Protein AF-A0A916FS15-F1 (afdb_monomer)

Foldseek 3Di:
DDDAWFFALQLQLLLLVLLCVQPNLVLSCVLCVQLVNNVCNVPRGDNDLDGPPHHLLSQQSSLVSLCVVLNPVRSLVRLLSSLLSSLVVVCVVCVVVLVVVLVVLVPDDLVVLLQVLQVVVQVVVCSGGVWHWDWDDDPQKIKIKTQCHSNCVVAADCDARNSSVLSNSQNSSCSRPVRQKDKDFPDHVSPVDRITMIIIGHDDD

Structure (mmCIF, N/CA/C/O backbone):
data_AF-A0A916FS15-F1
#
_entry.id   AF-A0A916FS15-F1
#
loop_
_atom_site.group_PDB
_atom_site.id
_atom_site.type_symbol
_atom_site.label_atom_id
_atom_site.label_alt_id
_atom_site.label_comp_id
_atom_site.label_asym_id
_atom_site.label_entity_id
_atom_site.label_seq_id
_atom_site.pdbx_PDB_ins_code
_atom_site.Cartn_x
_atom_site.Cartn_y
_atom_site.Cartn_z
_atom_site.occupancy
_atom_site.B_iso_or_equiv
_atom_site.auth_seq_id
_atom_site.auth_comp_id
_atom_site.auth_asym_id
_atom_site.auth_atom_id
_atom_site.pdbx_PDB_model_num
ATOM 1 N N . MET A 1 1 ? 2.394 -18.823 21.153 1.00 34.97 1 MET A N 1
ATOM 2 C CA . MET A 1 1 ? 1.032 -18.271 21.000 1.00 34.97 1 MET A CA 1
ATOM 3 C C . MET A 1 1 ? 1.095 -17.229 19.899 1.00 34.97 1 MET A C 1
ATOM 5 O O . MET A 1 1 ? 1.593 -16.143 20.155 1.00 34.97 1 MET A O 1
ATOM 9 N N . SER A 1 2 ? 0.741 -17.585 18.664 1.00 50.91 2 SER A N 1
ATOM 10 C CA . SER A 1 2 ? 0.800 -16.624 17.555 1.00 50.91 2 SER A CA 1
ATOM 11 C C . SER A 1 2 ? -0.367 -15.655 17.692 1.00 50.91 2 SER A C 1
ATOM 13 O O . SER A 1 2 ? -1.510 -16.048 17.473 1.00 50.91 2 SER A O 1
ATOM 15 N N . GLY A 1 3 ? -0.088 -14.423 18.119 1.00 73.62 3 GLY A N 1
ATOM 16 C CA . GLY A 1 3 ? -1.059 -13.336 18.048 1.00 73.62 3 GLY A CA 1
ATOM 17 C C . GLY A 1 3 ? -1.425 -13.041 16.594 1.00 73.62 3 GLY A C 1
ATOM 18 O O . GLY A 1 3 ? -0.717 -13.437 15.668 1.00 73.62 3 GLY A O 1
ATOM 19 N N . GLU A 1 4 ? -2.550 -12.369 16.392 1.00 83.19 4 GLU A N 1
ATOM 20 C CA . GLU A 1 4 ? -2.924 -11.866 15.073 1.00 83.19 4 GLU A CA 1
ATOM 21 C C . GLU A 1 4 ? -1.893 -10.836 14.574 1.00 83.19 4 GLU A C 1
ATOM 23 O O . GLU A 1 4 ? -1.456 -10.013 15.388 1.00 83.19 4 GLU A O 1
ATOM 28 N N . PRO A 1 5 ? -1.512 -10.849 13.280 1.00 87.62 5 PRO A N 1
ATOM 29 C CA . PRO A 1 5 ? -0.542 -9.903 12.736 1.00 87.62 5 PRO A CA 1
ATOM 30 C C . PRO A 1 5 ? -0.955 -8.443 12.945 1.00 87.62 5 PRO A C 1
ATOM 32 O O . PRO A 1 5 ? -2.136 -8.080 12.847 1.00 87.62 5 PRO A O 1
ATOM 35 N N . GLN A 1 6 ? 0.035 -7.595 13.219 1.00 93.06 6 GLN A N 1
ATOM 36 C CA . GLN A 1 6 ? -0.182 -6.197 13.581 1.00 93.06 6 GLN A CA 1
ATOM 37 C C . GLN A 1 6 ? 0.691 -5.257 12.764 1.00 93.06 6 GLN A C 1
ATOM 39 O O . GLN A 1 6 ? 1.859 -5.527 12.490 1.00 93.06 6 GLN A O 1
ATOM 44 N N . ALA A 1 7 ? 0.123 -4.097 12.470 1.00 95.50 7 ALA A N 1
ATOM 45 C CA . ALA A 1 7 ? 0.845 -2.953 11.966 1.00 95.50 7 ALA A CA 1
ATOM 46 C C . ALA A 1 7 ? 1.542 -2.180 13.093 1.00 95.50 7 ALA A C 1
ATOM 48 O O . ALA A 1 7 ? 1.098 -2.172 14.245 1.00 95.50 7 ALA A O 1
ATOM 49 N N . THR A 1 8 ? 2.609 -1.467 12.747 1.00 96.56 8 THR A N 1
ATOM 50 C CA . THR A 1 8 ? 3.160 -0.413 13.596 1.00 96.56 8 THR A CA 1
ATOM 51 C C . THR A 1 8 ? 2.193 0.771 13.666 1.00 96.56 8 THR A C 1
ATOM 53 O O . THR A 1 8 ? 1.382 0.991 12.755 1.00 96.56 8 THR A O 1
ATOM 56 N N . GLY A 1 9 ? 2.274 1.565 14.738 1.00 96.75 9 GLY A N 1
ATOM 57 C CA . GLY A 1 9 ? 1.457 2.775 14.893 1.00 96.75 9 GLY A CA 1
ATOM 58 C C . GLY A 1 9 ? 1.617 3.717 13.710 1.00 96.75 9 GLY A C 1
ATOM 59 O O . GLY A 1 9 ? 0.637 4.178 13.127 1.00 96.75 9 GLY A O 1
ATOM 60 N N . LYS A 1 10 ? 2.855 3.887 13.263 1.00 95.62 10 LYS A N 1
ATOM 61 C CA . LYS A 1 10 ? 3.217 4.618 12.056 1.00 95.62 10 LYS A CA 1
ATOM 62 C C . LYS A 1 10 ? 2.513 4.124 10.792 1.00 95.62 10 LYS A C 1
ATOM 64 O O . LYS A 1 10 ? 1.931 4.931 10.065 1.00 95.62 10 LYS A O 1
ATOM 69 N N . ALA A 1 11 ? 2.539 2.820 10.522 1.00 95.88 11 ALA A N 1
ATOM 70 C CA . ALA A 1 11 ? 1.948 2.256 9.311 1.00 95.88 11 ALA A CA 1
ATOM 71 C C . ALA A 1 11 ? 0.425 2.446 9.278 1.00 95.88 11 ALA A C 1
ATOM 73 O O . ALA A 1 11 ? -0.137 2.871 8.263 1.00 95.88 11 ALA A O 1
ATOM 74 N N . TYR A 1 12 ? -0.243 2.199 10.408 1.00 97.25 12 TYR A N 1
ATOM 75 C CA . TYR A 1 12 ? -1.686 2.384 10.500 1.00 97.25 12 TYR A CA 1
ATOM 76 C C . TYR A 1 12 ? -2.081 3.869 10.504 1.00 97.25 12 TYR A C 1
ATOM 78 O O . TYR A 1 12 ? -3.020 4.260 9.813 1.00 97.25 12 TYR A O 1
ATOM 86 N N . ARG A 1 13 ? -1.307 4.739 11.164 1.00 97.56 13 ARG A N 1
ATOM 87 C CA . ARG A 1 13 ? -1.472 6.198 11.076 1.00 97.56 13 ARG A CA 1
ATOM 88 C C . ARG A 1 13 ? -1.368 6.692 9.633 1.00 97.56 13 ARG A C 1
ATOM 90 O O . ARG A 1 13 ? -2.200 7.489 9.210 1.00 97.56 13 ARG A O 1
ATOM 97 N N . ALA A 1 14 ? -0.374 6.231 8.874 1.00 97.19 14 ALA A N 1
ATOM 98 C CA . ALA A 1 14 ? -0.191 6.631 7.480 1.00 97.19 14 ALA A CA 1
ATOM 99 C C . ALA A 1 14 ? -1.385 6.232 6.600 1.00 97.19 14 ALA A C 1
ATOM 101 O O . ALA A 1 14 ? -1.756 6.989 5.705 1.00 97.19 14 ALA A O 1
ATOM 102 N N . PHE A 1 15 ? -2.009 5.080 6.871 1.00 97.75 15 PHE A N 1
ATOM 103 C CA . PHE A 1 15 ? -3.245 4.662 6.208 1.00 97.75 15 PHE A CA 1
ATOM 104 C C . PHE A 1 15 ? -4.412 5.604 6.518 1.00 97.75 15 PHE A C 1
ATOM 106 O O . PHE A 1 15 ? -5.060 6.085 5.591 1.00 97.75 15 PHE A O 1
ATOM 113 N N . LEU A 1 16 ? -4.635 5.930 7.795 1.00 98.06 16 LEU A N 1
ATOM 114 C CA . LEU A 1 16 ? -5.722 6.825 8.209 1.00 98.06 16 LEU A CA 1
ATOM 115 C C . LEU A 1 16 ? -5.545 8.254 7.683 1.00 98.06 16 LEU A C 1
ATOM 117 O O . LEU A 1 16 ? -6.488 8.843 7.164 1.00 98.06 16 LEU A O 1
ATOM 121 N N . LEU A 1 17 ? -4.321 8.785 7.724 1.00 97.81 17 LEU A N 1
ATOM 122 C CA . LEU A 1 17 ? -4.006 10.073 7.101 1.00 97.81 17 LEU A CA 1
ATOM 123 C C . LEU A 1 17 ? -4.194 10.026 5.579 1.00 97.81 17 LEU A C 1
ATOM 125 O O . LEU A 1 17 ? -4.689 10.980 4.995 1.00 97.81 17 LEU A O 1
ATOM 129 N N . GLY A 1 18 ? -3.835 8.914 4.934 1.00 97.62 18 GLY A N 1
ATOM 130 C CA . GLY A 1 18 ? -4.072 8.727 3.504 1.00 97.62 18 GLY A CA 1
ATOM 131 C C . GLY A 1 18 ? -5.558 8.696 3.140 1.00 97.62 18 GLY A C 1
ATOM 132 O O . GLY A 1 18 ? -5.921 9.139 2.054 1.00 97.62 18 GLY A O 1
ATOM 133 N N . LEU A 1 19 ? -6.429 8.209 4.030 1.00 97.81 19 LEU A N 1
ATOM 134 C CA . LEU A 1 19 ? -7.879 8.339 3.864 1.00 97.81 19 LEU A CA 1
ATOM 135 C C . LEU A 1 19 ? -8.300 9.806 3.965 1.00 97.81 19 LEU A C 1
ATOM 137 O O . LEU A 1 19 ? -8.980 10.293 3.063 1.00 97.81 19 LEU A O 1
ATOM 141 N N . ASP A 1 20 ? -7.831 10.532 4.982 1.00 97.94 20 ASP A N 1
ATOM 142 C CA . ASP A 1 20 ? -8.144 11.958 5.142 1.00 97.94 20 ASP A CA 1
ATOM 143 C C . ASP A 1 20 ? -7.740 12.784 3.919 1.00 97.94 20 ASP A C 1
ATOM 145 O O . ASP A 1 20 ? -8.525 13.610 3.457 1.00 97.94 20 ASP A O 1
ATOM 149 N N . ASP A 1 21 ? -6.566 12.515 3.346 1.00 97.25 21 ASP A N 1
ATOM 150 C CA . ASP A 1 21 ? -6.080 13.207 2.149 1.00 97.25 21 ASP A CA 1
ATOM 151 C C . ASP A 1 21 ? -6.985 12.983 0.922 1.00 97.25 21 ASP A C 1
ATOM 153 O O . ASP A 1 21 ? -7.049 13.826 0.026 1.00 97.25 21 ASP A O 1
ATOM 157 N N . VAL A 1 22 ? -7.653 11.826 0.836 1.00 97.06 22 VAL A N 1
ATOM 158 C CA . VAL A 1 22 ? -8.377 11.396 -0.372 1.00 97.06 22 VAL A CA 1
ATOM 159 C C . VAL A 1 22 ? -9.878 11.647 -0.277 1.00 97.06 22 VAL A C 1
ATOM 161 O O . VAL A 1 22 ? -10.487 12.025 -1.278 1.00 97.06 22 VAL A O 1
ATOM 164 N N . ILE A 1 23 ? -10.478 11.409 0.889 1.00 96.31 23 ILE A N 1
ATOM 165 C CA . ILE A 1 23 ? -11.933 11.493 1.102 1.00 96.31 23 ILE A CA 1
ATOM 166 C C . ILE A 1 23 ? -12.331 12.485 2.203 1.00 96.31 23 ILE A C 1
ATOM 168 O O . ILE A 1 23 ? -13.522 12.662 2.463 1.00 96.31 23 ILE A O 1
ATOM 172 N N . GLY A 1 24 ? -11.358 13.146 2.837 1.00 97.50 24 GLY A N 1
ATOM 173 C CA . GLY A 1 24 ? -11.579 14.102 3.916 1.00 97.50 24 GLY A CA 1
ATOM 174 C C . GLY A 1 24 ? -11.875 13.446 5.267 1.00 97.50 24 GLY A C 1
ATOM 175 O O . GLY A 1 24 ? -12.436 12.353 5.352 1.00 97.50 24 GLY A O 1
ATOM 176 N N . ALA A 1 25 ? -11.571 14.170 6.347 1.00 97.25 25 ALA A N 1
ATOM 177 C CA . ALA A 1 25 ? -11.719 13.685 7.722 1.00 97.25 25 ALA A CA 1
ATOM 178 C C . ALA A 1 25 ? -13.146 13.218 8.072 1.00 97.25 25 ALA A C 1
ATOM 180 O O . ALA A 1 25 ? -13.323 12.245 8.805 1.00 97.25 25 ALA A O 1
ATOM 181 N N . HIS A 1 26 ? -14.183 13.866 7.528 1.00 97.69 26 HIS A N 1
ATOM 182 C CA . HIS A 1 26 ? -15.570 13.427 7.727 1.00 97.69 26 HIS A CA 1
ATOM 183 C C . HIS A 1 26 ? -15.861 12.081 7.048 1.00 97.69 26 HIS A C 1
ATOM 185 O O . HIS A 1 26 ? -16.518 11.227 7.646 1.00 97.69 26 HIS A O 1
ATOM 191 N N . GLY A 1 27 ? -15.341 11.871 5.833 1.00 97.06 27 GLY A N 1
ATOM 192 C CA . GLY A 1 27 ? -15.454 10.602 5.115 1.00 97.06 27 GLY A CA 1
ATOM 193 C C . GLY A 1 27 ? -14.718 9.481 5.844 1.00 97.06 27 GLY A C 1
ATOM 194 O O . GLY A 1 27 ? -15.289 8.413 6.071 1.00 97.06 27 GLY A O 1
ATOM 195 N N . THR A 1 28 ? -13.493 9.745 6.304 1.00 98.06 28 THR A N 1
ATOM 196 C CA . THR A 1 28 ? -12.726 8.793 7.117 1.00 98.06 28 THR A CA 1
ATOM 197 C C . THR A 1 28 ? -13.460 8.444 8.406 1.00 98.06 28 THR A C 1
ATOM 199 O O . THR A 1 28 ? -13.628 7.267 8.719 1.00 98.06 28 THR A O 1
ATOM 202 N N . ALA A 1 29 ? -13.980 9.440 9.130 1.00 98.25 29 ALA A N 1
ATOM 203 C CA . ALA A 1 29 ? -14.736 9.204 10.355 1.00 98.25 29 ALA A CA 1
ATOM 204 C C . ALA A 1 29 ? -15.975 8.328 10.115 1.00 98.25 29 ALA A C 1
ATOM 206 O O . ALA A 1 29 ? -16.256 7.436 10.915 1.00 98.25 29 ALA A O 1
ATOM 207 N N . MET A 1 30 ? -16.698 8.537 9.011 1.00 98.00 30 MET A N 1
ATOM 208 C CA . MET A 1 30 ? -17.824 7.684 8.624 1.00 98.00 30 MET A CA 1
ATOM 209 C C . MET A 1 30 ? -17.380 6.229 8.400 1.00 98.00 30 MET A C 1
ATOM 211 O O . MET A 1 30 ? -18.001 5.324 8.960 1.00 98.00 30 MET A O 1
ATOM 215 N N . LEU A 1 31 ? -16.305 5.988 7.641 1.00 97.69 31 LEU A N 1
ATOM 216 C CA . LEU A 1 31 ? -15.793 4.630 7.406 1.00 97.69 31 LEU A CA 1
ATOM 217 C C . LEU A 1 31 ? -15.343 3.948 8.700 1.00 97.69 31 LEU A C 1
ATOM 219 O O . LEU A 1 31 ? -15.654 2.782 8.918 1.00 97.69 31 LEU A O 1
ATOM 223 N N . LEU A 1 32 ? -14.663 4.680 9.588 1.00 98.12 32 LEU A N 1
ATOM 224 C CA . LEU A 1 32 ? -14.225 4.160 10.885 1.00 98.12 32 LEU A CA 1
ATOM 225 C C . LEU A 1 32 ? -15.408 3.754 11.776 1.00 98.12 32 LEU A C 1
ATOM 227 O O . LEU A 1 32 ? -15.328 2.741 12.472 1.00 98.12 32 LEU A O 1
ATOM 231 N N . ARG A 1 33 ? -16.521 4.506 11.747 1.00 98.06 33 ARG A N 1
ATOM 232 C CA . ARG A 1 33 ? -17.755 4.119 12.456 1.00 98.06 33 ARG A CA 1
ATOM 233 C C . ARG A 1 33 ? -18.345 2.837 11.886 1.00 98.06 33 ARG A C 1
ATOM 235 O O . ARG A 1 33 ? -18.670 1.940 12.656 1.00 98.06 33 ARG A O 1
ATOM 242 N N . ARG A 1 34 ? -18.467 2.753 10.559 1.00 97.62 34 ARG A N 1
ATOM 243 C CA . ARG A 1 34 ? -19.058 1.593 9.878 1.00 97.62 34 ARG A CA 1
ATOM 244 C C . ARG A 1 34 ? -18.226 0.324 10.078 1.00 97.62 34 ARG A C 1
ATOM 246 O O . ARG A 1 34 ? -18.772 -0.695 10.474 1.00 97.62 34 ARG A O 1
ATOM 253 N N . GLY A 1 35 ? -16.902 0.436 9.979 1.00 96.25 35 GLY A N 1
ATOM 254 C CA . GLY A 1 35 ? -15.960 -0.654 10.250 1.00 96.25 35 GLY A CA 1
ATOM 255 C C . GLY A 1 35 ? -15.812 -1.034 11.733 1.00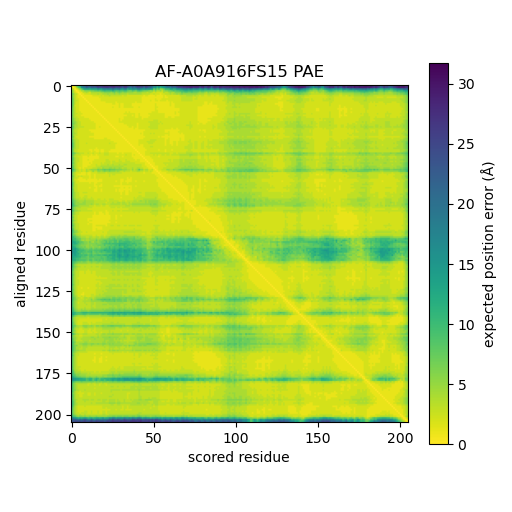 96.25 35 GLY A C 1
ATOM 256 O O . GLY A 1 35 ? -14.940 -1.837 12.073 1.00 96.25 35 GLY A O 1
ATOM 257 N N . GLY A 1 36 ? -16.611 -0.448 12.636 1.00 96.88 36 GLY A N 1
ATOM 258 C CA . GLY A 1 36 ? -16.612 -0.781 14.064 1.00 96.88 36 GLY A CA 1
ATOM 259 C C . GLY A 1 36 ? -15.313 -0.425 14.791 1.00 96.88 36 GLY A C 1
ATOM 260 O O . GLY A 1 36 ? -14.938 -1.103 15.744 1.00 96.88 36 GLY A O 1
ATOM 261 N N . ILE A 1 37 ? -14.603 0.604 14.324 1.00 97.31 37 ILE A N 1
ATOM 262 C CA . ILE A 1 37 ? -13.299 1.043 14.847 1.00 97.31 37 ILE A CA 1
ATOM 263 C C . ILE A 1 37 ? -13.284 2.555 15.134 1.00 97.31 37 ILE A C 1
ATOM 265 O O . ILE A 1 37 ? -12.299 3.263 14.905 1.00 97.31 37 ILE A O 1
ATOM 269 N N . ALA A 1 38 ? -14.408 3.059 15.650 1.00 97.81 38 ALA A N 1
ATOM 270 C CA . ALA A 1 38 ? -14.639 4.475 15.925 1.00 97.81 38 ALA A CA 1
ATOM 271 C C . ALA A 1 38 ? -13.649 5.096 16.931 1.00 97.81 38 ALA A C 1
ATOM 273 O O . ALA A 1 38 ? -13.513 6.316 16.963 1.00 97.81 38 ALA A O 1
ATOM 274 N N . GLN A 1 39 ? -12.925 4.288 17.714 1.00 97.06 39 GLN A N 1
ATOM 275 C CA . GLN A 1 39 ? -11.892 4.751 18.648 1.00 97.06 39 GLN A CA 1
ATOM 276 C C . GLN A 1 39 ? -10.742 5.519 17.980 1.00 97.06 39 GLN A C 1
ATOM 278 O O . GL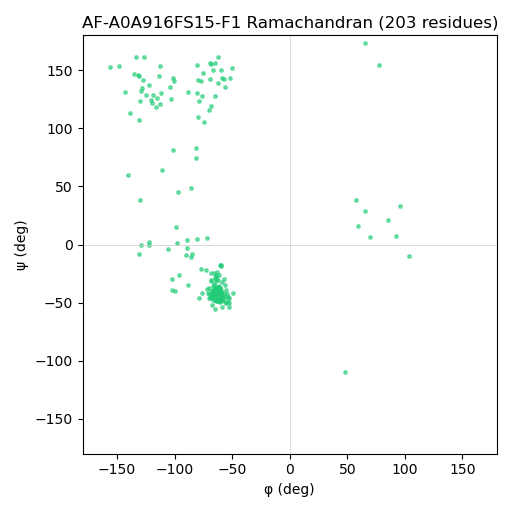N A 1 39 ? -10.020 6.236 18.667 1.00 97.06 39 GLN A O 1
ATOM 283 N N . TYR A 1 40 ? -10.567 5.383 16.661 1.00 97.69 40 TYR A N 1
ATOM 284 C CA . TYR A 1 40 ? -9.558 6.131 15.909 1.00 97.69 40 TYR A CA 1
ATOM 285 C C . TYR A 1 40 ? -10.068 7.483 15.390 1.00 97.69 40 TYR A C 1
ATOM 287 O O . TYR A 1 40 ? -9.297 8.248 14.826 1.00 97.69 40 TYR A O 1
ATOM 295 N N . ILE A 1 41 ? -11.339 7.840 15.581 1.00 98.06 41 ILE A N 1
ATOM 296 C CA . ILE A 1 41 ? -11.866 9.133 15.118 1.00 98.06 41 ILE A CA 1
ATOM 297 C C . ILE A 1 41 ? -11.277 10.256 15.973 1.00 98.06 41 ILE A C 1
ATOM 299 O O . ILE A 1 41 ? -11.527 10.323 17.173 1.00 98.06 41 ILE A O 1
ATOM 303 N N . GLY A 1 42 ? -10.484 11.135 15.353 1.00 94.94 42 GLY A N 1
ATOM 304 C CA . GLY A 1 42 ? -9.776 12.212 16.056 1.00 94.94 42 GLY A CA 1
ATOM 305 C C . GLY A 1 42 ? -8.642 11.729 16.970 1.00 94.94 42 GLY A C 1
ATOM 306 O O . GLY A 1 42 ? -8.052 12.537 17.679 1.00 94.94 42 GLY A O 1
ATOM 307 N N . ASN A 1 43 ? -8.322 10.432 16.949 1.00 96.31 43 ASN A N 1
ATOM 308 C CA . ASN A 1 43 ? -7.342 9.801 17.829 1.00 96.31 43 ASN A CA 1
ATOM 309 C C . ASN A 1 43 ? -6.512 8.760 17.058 1.00 96.31 43 ASN A C 1
ATOM 311 O O . ASN A 1 43 ? -6.542 7.560 17.337 1.00 96.31 43 ASN A O 1
ATOM 315 N N . TYR A 1 44 ? -5.816 9.210 16.011 1.00 97.31 44 TYR A N 1
ATOM 316 C CA . TYR A 1 44 ? -4.960 8.328 15.214 1.00 97.31 44 TYR A CA 1
ATOM 317 C C . TYR A 1 44 ? -3.763 7.826 16.021 1.00 97.31 44 TYR A C 1
ATOM 319 O O . TYR A 1 44 ? -3.254 8.564 16.868 1.00 97.31 44 TYR A O 1
ATOM 327 N N . PRO A 1 45 ? -3.259 6.614 15.715 1.00 97.44 45 PRO A N 1
ATOM 328 C CA . PRO A 1 45 ? -2.063 6.077 16.351 1.00 97.44 45 PRO A CA 1
ATOM 329 C C . PRO A 1 45 ? -0.881 7.060 16.325 1.00 97.44 45 PRO A C 1
ATOM 331 O O . PRO A 1 45 ? -0.778 7.873 15.393 1.00 97.44 45 PRO A O 1
ATOM 334 N N . PRO A 1 46 ? 0.039 6.985 17.300 1.00 96.44 46 PRO A N 1
ATOM 335 C CA . PRO A 1 46 ? 1.283 7.739 17.261 1.00 96.44 46 PRO A CA 1
ATOM 336 C C . PRO A 1 46 ? 2.169 7.273 16.094 1.00 96.44 46 PRO A C 1
ATOM 338 O O . PRO A 1 46 ? 2.057 6.147 15.609 1.00 96.44 46 PRO A O 1
ATOM 341 N N . ASN A 1 47 ? 3.063 8.151 15.634 1.00 95.50 47 ASN A N 1
ATOM 342 C CA . ASN A 1 47 ? 4.023 7.821 14.580 1.00 95.50 47 ASN A CA 1
ATOM 343 C C . ASN A 1 47 ? 5.236 7.066 15.160 1.00 95.50 47 ASN A C 1
ATOM 345 O O . ASN A 1 47 ? 6.299 7.656 15.343 1.00 95.50 47 ASN A O 1
ATOM 349 N N . THR A 1 48 ? 5.059 5.790 15.513 1.00 95.44 48 THR A N 1
ATOM 350 C CA . THR A 1 48 ? 6.099 4.937 16.120 1.00 95.44 48 THR A CA 1
ATOM 351 C C . THR A 1 48 ? 6.175 3.565 15.449 1.00 95.44 48 THR A C 1
ATOM 353 O O . THR A 1 48 ? 5.224 3.121 14.804 1.00 95.44 48 THR A O 1
ATOM 356 N N . GLU A 1 49 ? 7.299 2.867 15.636 1.00 93.94 49 GLU A N 1
ATOM 357 C CA . GLU A 1 49 ? 7.501 1.483 15.168 1.00 93.94 49 GLU A CA 1
ATOM 358 C C . GLU A 1 49 ? 6.859 0.430 16.101 1.00 93.94 49 GLU A C 1
ATOM 360 O O . GLU A 1 49 ? 7.005 -0.777 15.909 1.00 93.94 49 GLU A O 1
ATOM 365 N N . GLU A 1 50 ? 6.132 0.873 17.128 1.00 94.88 50 GLU A N 1
ATOM 366 C CA . GLU A 1 50 ? 5.492 -0.002 18.109 1.00 94.88 50 GLU A CA 1
ATOM 367 C C . GLU A 1 50 ? 4.211 -0.637 17.555 1.00 94.88 50 GLU A C 1
ATOM 369 O O . GLU A 1 50 ? 3.405 0.014 16.883 1.00 94.88 50 GLU A O 1
ATOM 374 N N . ARG A 1 51 ? 3.994 -1.913 17.888 1.00 92.88 51 ARG A N 1
ATOM 375 C CA . ARG A 1 51 ? 2.804 -2.695 17.526 1.00 92.88 51 ARG A CA 1
ATOM 376 C C . ARG A 1 51 ? 1.860 -2.772 18.725 1.00 92.88 51 ARG A C 1
ATOM 378 O O . ARG A 1 51 ? 1.859 -3.742 19.474 1.00 92.88 51 ARG A O 1
ATOM 385 N N . ASN A 1 52 ? 1.075 -1.715 18.917 1.00 90.81 52 ASN A N 1
ATOM 386 C CA . ASN A 1 52 ? 0.195 -1.545 20.079 1.00 90.81 52 ASN A CA 1
ATOM 387 C C . ASN A 1 52 ? -1.256 -1.972 19.777 1.00 90.81 52 ASN A C 1
ATOM 389 O O . ASN A 1 52 ? -2.203 -1.253 20.093 1.00 90.81 52 ASN A O 1
ATOM 393 N N . GLY A 1 53 ? -1.447 -3.125 19.123 1.00 90.88 53 GLY A N 1
ATOM 394 C CA . GLY A 1 53 ? -2.775 -3.675 18.823 1.00 90.88 53 GLY A CA 1
ATOM 395 C C . GLY A 1 53 ? -3.430 -3.150 17.540 1.00 90.88 53 GLY A C 1
ATOM 396 O O . GLY A 1 53 ? -4.651 -3.231 17.401 1.00 90.88 53 GLY A O 1
ATOM 397 N N . TYR A 1 54 ? -2.657 -2.604 16.595 1.00 94.88 54 TYR A N 1
ATOM 398 C CA . TYR A 1 54 ? -3.165 -2.146 15.293 1.00 94.88 54 TYR A CA 1
ATOM 399 C C . TYR A 1 54 ? -3.300 -3.329 14.332 1.00 94.88 54 TYR A C 1
ATOM 401 O O . TYR A 1 54 ? -2.406 -3.627 13.547 1.00 94.88 54 TYR A O 1
ATOM 409 N N . LEU A 1 55 ? -4.412 -4.047 14.432 1.00 94.88 55 LEU A N 1
ATOM 410 C CA . LEU A 1 55 ? -4.617 -5.303 13.715 1.00 94.88 55 LEU A CA 1
ATOM 411 C C . LEU A 1 55 ? -4.755 -5.081 12.208 1.00 94.88 55 LEU A C 1
ATOM 413 O O . LEU A 1 55 ? -5.417 -4.134 11.776 1.00 94.88 55 LEU A O 1
ATOM 417 N N . LEU A 1 56 ? -4.203 -5.989 11.397 1.00 93.75 56 LEU A N 1
ATOM 418 C CA . LEU A 1 56 ? -4.299 -5.868 9.936 1.00 93.75 56 LEU A CA 1
ATOM 419 C C . LEU A 1 56 ? -5.749 -5.847 9.437 1.00 93.75 56 LEU A C 1
ATOM 421 O O . LEU A 1 56 ? -6.049 -5.112 8.499 1.00 93.75 56 LEU A O 1
ATOM 425 N N . ARG A 1 57 ? -6.674 -6.547 10.108 1.00 94.81 57 ARG A N 1
ATOM 426 C CA . ARG A 1 57 ? -8.106 -6.501 9.765 1.00 94.81 57 ARG A CA 1
ATOM 427 C C . ARG A 1 57 ? -8.738 -5.116 9.856 1.00 94.81 57 ARG A C 1
ATOM 429 O O . ARG A 1 57 ? -9.812 -4.894 9.309 1.00 94.81 57 ARG A O 1
ATOM 436 N N . TYR A 1 58 ? -8.118 -4.163 10.550 1.00 96.50 58 TYR A N 1
ATOM 437 C CA . TYR A 1 58 ? -8.621 -2.790 10.564 1.00 96.50 58 TYR A CA 1
ATOM 438 C C . TYR A 1 58 ? -8.454 -2.114 9.200 1.00 96.50 58 TYR A C 1
ATOM 440 O O . TYR A 1 58 ? -9.309 -1.323 8.812 1.00 96.50 58 TYR A O 1
ATOM 448 N N . PHE A 1 59 ? -7.415 -2.472 8.439 1.00 96.75 59 PHE A N 1
ATOM 449 C CA . PHE A 1 59 ? -7.241 -2.001 7.067 1.00 96.75 59 PHE A CA 1
ATOM 450 C C . PHE A 1 59 ? -8.324 -2.592 6.160 1.00 96.75 59 PHE A C 1
ATOM 452 O O . PHE A 1 59 ? -9.026 -1.828 5.495 1.00 96.75 59 PHE A O 1
ATOM 459 N N . SER A 1 60 ? -8.500 -3.924 6.173 1.00 95.62 60 SER A N 1
ATOM 460 C CA . SER A 1 60 ? -9.490 -4.596 5.322 1.00 95.62 60 SER A CA 1
ATOM 461 C C . SER A 1 60 ? -10.913 -4.122 5.598 1.00 95.62 60 SER A C 1
ATOM 463 O O . SER A 1 60 ? -11.615 -3.799 4.643 1.00 95.62 60 SER A O 1
ATOM 465 N N . ARG A 1 61 ? -11.313 -3.962 6.870 1.00 96.06 61 ARG A N 1
ATOM 466 C CA . ARG A 1 61 ? -12.631 -3.415 7.249 1.00 96.06 61 ARG A CA 1
ATOM 467 C C . ARG A 1 61 ? -12.904 -2.070 6.588 1.00 96.06 61 ARG A C 1
ATOM 469 O O . ARG A 1 61 ? -13.949 -1.884 5.982 1.00 96.06 61 ARG A O 1
ATOM 476 N N . VAL A 1 62 ? -11.954 -1.138 6.644 1.00 96.69 62 VAL A N 1
ATOM 477 C CA . VAL A 1 62 ? -12.138 0.189 6.037 1.00 96.69 62 VAL A CA 1
ATOM 478 C C . VAL A 1 62 ? -12.193 0.114 4.512 1.00 96.69 62 VAL A C 1
ATOM 480 O O . VAL A 1 62 ? -13.020 0.783 3.892 1.00 96.69 62 VAL A O 1
ATOM 483 N N . THR A 1 63 ? -11.334 -0.694 3.885 1.00 95.56 63 THR A N 1
ATOM 484 C CA . THR A 1 63 ? -11.368 -0.856 2.424 1.00 95.56 63 THR A CA 1
ATOM 485 C C . THR A 1 63 ? -12.618 -1.585 1.939 1.00 95.56 63 THR A C 1
ATOM 487 O O . THR A 1 63 ? -13.099 -1.273 0.851 1.00 95.56 63 THR A O 1
ATOM 490 N N . GLN A 1 64 ? -13.171 -2.493 2.744 1.00 96.31 64 GLN A N 1
ATOM 491 C CA . GLN A 1 64 ? -14.441 -3.157 2.479 1.00 96.31 64 GLN A CA 1
ATOM 492 C C . GLN A 1 64 ? -15.600 -2.160 2.572 1.00 96.31 64 GLN A C 1
ATOM 494 O O . GLN A 1 64 ? -16.395 -2.091 1.647 1.00 96.31 64 GLN A O 1
ATOM 499 N N . GLU A 1 65 ? -15.635 -1.287 3.583 1.00 96.81 65 GLU A N 1
ATOM 500 C CA . GLU A 1 65 ? -16.659 -0.232 3.660 1.00 96.81 65 GLU A CA 1
ATOM 501 C C . GLU A 1 65 ? -16.608 0.730 2.461 1.00 96.81 65 GLU A C 1
ATOM 503 O O . GLU A 1 65 ? -17.642 1.145 1.939 1.00 96.81 65 GLU A O 1
ATOM 508 N N . LEU A 1 66 ? -15.410 1.069 1.972 1.00 95.44 66 LEU A N 1
ATOM 509 C CA . LEU A 1 66 ? -15.265 1.828 0.724 1.00 95.44 66 LEU A CA 1
ATOM 510 C C . LEU A 1 66 ? -15.836 1.068 -0.476 1.00 95.44 66 LEU A C 1
ATOM 512 O O . LEU A 1 66 ? -16.462 1.673 -1.348 1.00 95.44 66 LEU A O 1
ATOM 516 N N . PHE A 1 67 ? -15.601 -0.240 -0.533 1.00 95.31 67 PHE A N 1
ATOM 517 C CA . PHE A 1 67 ? -16.118 -1.107 -1.582 1.00 95.31 67 PHE A CA 1
ATOM 518 C C . PHE A 1 67 ? -17.643 -1.211 -1.535 1.00 95.31 67 PHE A C 1
ATOM 520 O O . PHE A 1 67 ? -18.279 -1.085 -2.577 1.00 95.31 67 PHE A O 1
ATOM 527 N N . ASP A 1 68 ? -18.228 -1.345 -0.349 1.00 94.81 68 ASP A N 1
ATOM 528 C CA . ASP A 1 68 ? -19.674 -1.449 -0.157 1.00 94.81 68 ASP A CA 1
ATOM 529 C C . ASP A 1 68 ? -20.397 -0.147 -0.535 1.00 94.81 68 ASP A C 1
ATOM 531 O O . ASP A 1 68 ? -21.488 -0.179 -1.099 1.00 94.81 68 ASP A O 1
ATOM 535 N N . ILE A 1 69 ? -19.777 1.011 -0.280 1.00 95.00 69 ILE A N 1
ATOM 536 C CA . ILE A 1 69 ? -20.361 2.326 -0.594 1.00 95.00 69 ILE A CA 1
ATOM 537 C C . ILE A 1 69 ? -20.219 2.680 -2.078 1.00 95.00 69 ILE A C 1
ATOM 539 O O . ILE A 1 69 ? -21.165 3.174 -2.691 1.00 95.00 69 ILE A O 1
ATOM 543 N N . TYR A 1 70 ? -19.032 2.481 -2.659 1.00 93.50 70 TYR A N 1
ATOM 544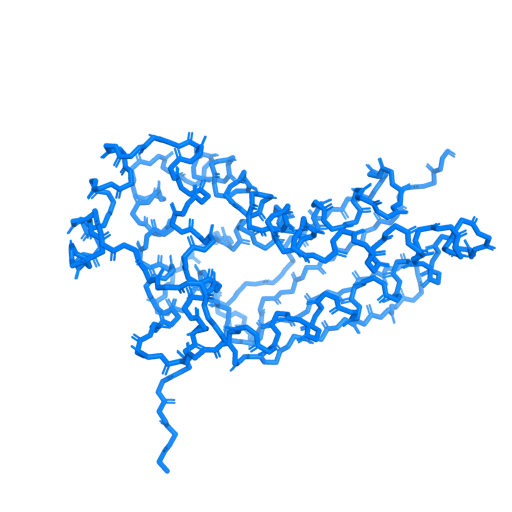 C CA . TYR A 1 70 ? -18.698 2.992 -3.996 1.00 93.50 70 TYR A CA 1
ATOM 545 C C . TYR A 1 70 ? -18.665 1.914 -5.089 1.00 93.50 70 TYR A C 1
ATOM 547 O O . TYR A 1 70 ? -18.425 2.225 -6.262 1.00 93.50 70 TYR A O 1
ATOM 555 N N . GLY A 1 71 ? -18.858 0.648 -4.719 1.00 93.19 71 GLY A N 1
ATOM 556 C CA . GLY A 1 71 ? -18.625 -0.507 -5.579 1.00 93.19 71 GLY A CA 1
ATOM 557 C C . GLY A 1 71 ? -17.149 -0.684 -5.957 1.00 93.19 71 GLY A C 1
ATOM 558 O O . GLY A 1 71 ? -16.296 0.181 -5.732 1.00 93.19 71 GLY A O 1
ATOM 559 N N . ALA A 1 72 ? -16.843 -1.800 -6.625 1.00 90.12 72 ALA A N 1
ATOM 560 C CA . ALA A 1 72 ? -15.475 -2.167 -7.002 1.00 90.12 72 ALA A CA 1
ATOM 561 C C . ALA A 1 72 ? -14.733 -1.068 -7.777 1.00 90.12 72 ALA A C 1
ATOM 563 O O . ALA A 1 72 ? -13.577 -0.747 -7.494 1.00 90.12 72 ALA A O 1
ATOM 564 N N . ARG A 1 73 ? -15.406 -0.467 -8.766 1.00 90.25 73 ARG A N 1
ATOM 565 C CA . ARG A 1 73 ? -14.797 0.533 -9.650 1.00 90.25 73 ARG A CA 1
ATOM 566 C C . ARG A 1 73 ? -14.510 1.845 -8.922 1.00 90.25 73 ARG A C 1
ATOM 568 O O . ARG A 1 73 ? -13.437 2.413 -9.125 1.00 90.25 73 ARG A O 1
ATOM 575 N N . GLY A 1 74 ? -15.440 2.315 -8.088 1.00 91.56 74 GLY A N 1
ATOM 576 C CA . GLY A 1 74 ? -15.276 3.552 -7.325 1.00 91.56 74 GLY A CA 1
ATOM 577 C C . GLY A 1 74 ? -14.225 3.404 -6.226 1.00 91.56 74 GLY A C 1
ATOM 578 O O . GLY A 1 74 ? -13.304 4.221 -6.133 1.00 91.56 74 GLY A O 1
ATOM 579 N N . ALA A 1 75 ? -14.281 2.301 -5.475 1.00 94.12 75 ALA A N 1
ATOM 580 C CA . ALA A 1 75 ? -13.309 2.001 -4.430 1.00 94.12 75 ALA A CA 1
ATOM 581 C C . ALA A 1 75 ? -11.888 1.853 -4.985 1.00 94.12 75 ALA A C 1
ATOM 583 O O . ALA A 1 75 ? -10.948 2.369 -4.385 1.00 94.12 75 ALA A O 1
ATOM 584 N N . ARG A 1 76 ? -11.709 1.239 -6.164 1.00 95.19 76 ARG A N 1
ATOM 585 C CA . ARG A 1 76 ? -10.385 1.074 -6.786 1.00 95.19 76 ARG A CA 1
ATOM 586 C C . ARG A 1 76 ? -9.613 2.384 -6.905 1.00 95.19 76 ARG A C 1
ATOM 588 O O . ARG A 1 76 ? -8.454 2.444 -6.499 1.00 95.19 76 ARG A O 1
ATOM 595 N N . ALA A 1 77 ? -10.234 3.432 -7.445 1.00 94.31 77 ALA A N 1
ATOM 596 C CA . ALA A 1 77 ? -9.558 4.713 -7.640 1.00 94.31 77 ALA A CA 1
ATOM 597 C C . ALA A 1 77 ? -9.201 5.387 -6.304 1.00 94.31 77 ALA A C 1
ATOM 599 O O . ALA A 1 77 ? -8.098 5.922 -6.163 1.00 94.31 77 ALA A O 1
ATOM 600 N N . ILE A 1 78 ? -10.113 5.334 -5.329 1.00 96.38 78 ILE A N 1
ATOM 601 C CA . ILE A 1 78 ? -9.929 5.906 -3.989 1.00 96.38 78 ILE A CA 1
ATOM 602 C C . ILE A 1 78 ? -8.798 5.177 -3.261 1.00 96.38 78 ILE A C 1
ATOM 604 O O . ILE A 1 78 ? -7.804 5.789 -2.875 1.00 96.38 78 ILE A O 1
ATOM 608 N N . VAL A 1 79 ? -8.899 3.856 -3.143 1.00 96.88 79 VAL A N 1
ATOM 609 C CA . VAL A 1 79 ? -7.973 3.030 -2.364 1.00 96.88 79 VAL A CA 1
ATOM 610 C C . VAL A 1 79 ? -6.565 3.036 -2.982 1.00 96.88 79 VAL A C 1
ATOM 612 O O . VAL A 1 79 ? -5.575 3.084 -2.254 1.00 96.88 79 VA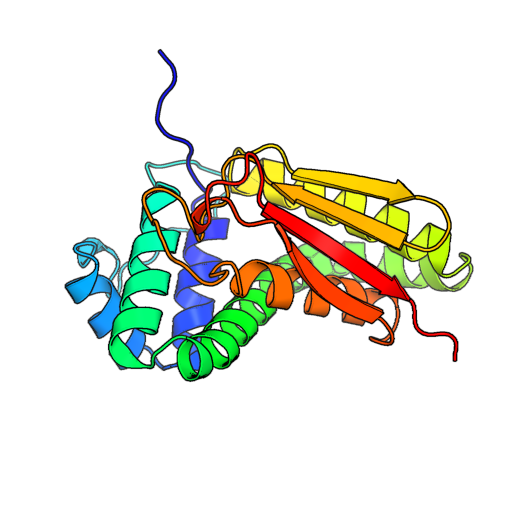L A O 1
ATOM 615 N N . GLN A 1 80 ? -6.431 3.112 -4.313 1.00 97.69 80 GLN A N 1
ATOM 616 C CA . GLN A 1 80 ? -5.124 3.342 -4.945 1.00 97.69 80 GLN A CA 1
ATOM 617 C C . GLN A 1 80 ? -4.506 4.696 -4.564 1.00 97.69 80 GLN A C 1
ATOM 619 O O . GLN A 1 80 ? -3.287 4.791 -4.416 1.00 97.69 80 GLN A O 1
ATOM 624 N N . ARG A 1 81 ? -5.303 5.765 -4.418 1.00 97.81 81 ARG A N 1
ATOM 625 C CA . ARG A 1 81 ? -4.786 7.067 -3.958 1.00 97.81 81 ARG A CA 1
ATOM 626 C C . ARG A 1 81 ? -4.325 6.992 -2.503 1.00 97.81 81 ARG A C 1
ATOM 628 O O . ARG A 1 81 ? -3.253 7.510 -2.213 1.00 97.81 81 ARG A O 1
ATOM 635 N N . VAL A 1 82 ? -5.058 6.279 -1.646 1.00 98.00 82 VAL A N 1
ATOM 636 C CA . VAL A 1 82 ? -4.660 6.031 -0.248 1.00 98.00 82 VAL A CA 1
ATOM 637 C C . VAL A 1 82 ? -3.309 5.311 -0.195 1.00 98.00 82 VAL A C 1
ATOM 639 O O . VAL A 1 82 ? -2.386 5.781 0.466 1.00 98.00 82 VAL A O 1
ATOM 642 N N . GLY A 1 83 ? -3.132 4.247 -0.984 1.00 97.12 83 GLY A N 1
ATOM 643 C CA . GLY A 1 83 ? -1.851 3.538 -1.082 1.00 97.12 83 GLY A CA 1
ATOM 644 C C . GLY A 1 83 ? -0.689 4.421 -1.557 1.00 97.12 83 GLY A C 1
ATOM 645 O O . GLY A 1 83 ? 0.420 4.346 -1.023 1.00 97.12 83 GLY A O 1
ATOM 646 N N . ARG A 1 84 ? -0.935 5.321 -2.523 1.00 97.81 84 ARG A N 1
ATOM 647 C CA . ARG A 1 84 ? 0.060 6.320 -2.958 1.00 97.81 84 ARG A CA 1
ATOM 648 C C . ARG A 1 84 ? 0.405 7.323 -1.854 1.00 97.81 84 ARG A C 1
ATOM 650 O O . ARG A 1 84 ? 1.568 7.721 -1.750 1.00 97.81 84 ARG A O 1
ATOM 657 N N . ALA A 1 85 ? -0.572 7.732 -1.047 1.00 97.56 85 ALA A N 1
ATOM 658 C CA . ALA A 1 85 ? -0.349 8.619 0.091 1.00 97.56 85 ALA A CA 1
ATOM 659 C C . ALA A 1 85 ? 0.513 7.925 1.160 1.00 97.56 85 ALA A C 1
ATOM 661 O O . ALA A 1 85 ? 1.521 8.489 1.583 1.00 97.56 85 ALA A O 1
ATOM 662 N N . GLN A 1 86 ? 0.214 6.664 1.496 1.00 95.31 86 GLN A N 1
ATOM 663 C CA . GLN A 1 86 ? 1.027 5.854 2.416 1.00 95.31 86 GLN A CA 1
ATOM 664 C C . GLN A 1 86 ? 2.489 5.749 1.957 1.00 95.31 86 GLN A C 1
ATOM 666 O O . GLN A 1 86 ? 3.405 6.030 2.730 1.00 95.31 86 GLN A O 1
ATOM 671 N N . ALA A 1 87 ? 2.714 5.404 0.685 1.00 95.31 87 ALA A N 1
ATOM 672 C CA . ALA A 1 87 ? 4.060 5.328 0.119 1.00 95.31 87 ALA A CA 1
ATOM 673 C C . ALA A 1 87 ? 4.790 6.678 0.160 1.00 95.31 87 ALA A C 1
ATOM 675 O O . ALA A 1 87 ? 5.970 6.732 0.499 1.00 95.31 87 ALA A O 1
ATOM 676 N N . SER A 1 88 ? 4.100 7.776 -0.170 1.00 95.50 88 SER A N 1
ATOM 677 C CA . SER A 1 88 ? 4.694 9.120 -0.140 1.00 95.50 88 SER A CA 1
ATOM 678 C C . SER A 1 88 ? 5.179 9.492 1.257 1.00 95.50 88 SER A C 1
ATOM 680 O O . SER A 1 88 ? 6.309 9.946 1.390 1.00 95.50 88 SER A O 1
ATOM 682 N N . ARG A 1 89 ? 4.390 9.193 2.293 1.00 93.62 89 ARG A N 1
ATOM 683 C CA . ARG A 1 89 ? 4.760 9.457 3.691 1.00 93.62 89 ARG A CA 1
ATOM 684 C C . ARG A 1 89 ? 6.014 8.697 4.114 1.00 93.62 89 ARG A C 1
ATOM 686 O O . ARG A 1 89 ? 6.947 9.307 4.626 1.00 93.62 89 ARG A O 1
ATOM 693 N N . GLY A 1 90 ? 6.089 7.401 3.808 1.00 90.31 90 GLY A N 1
ATOM 694 C CA . GLY A 1 90 ? 7.291 6.610 4.101 1.00 90.31 90 GLY A CA 1
ATOM 695 C C . GLY A 1 90 ? 8.539 7.109 3.356 1.00 90.31 90 GLY A C 1
ATOM 696 O O . GLY A 1 90 ? 9.644 7.112 3.904 1.00 90.31 90 GLY A O 1
ATOM 697 N N . LEU A 1 91 ? 8.372 7.572 2.111 1.00 91.06 91 LEU A N 1
ATOM 698 C CA . LEU A 1 91 ? 9.455 8.160 1.317 1.00 91.06 91 LEU A CA 1
ATOM 699 C C . LEU A 1 91 ? 9.904 9.529 1.853 1.00 91.06 91 LEU A C 1
ATOM 701 O O . LEU A 1 91 ? 11.097 9.825 1.807 1.00 91.06 91 LEU A O 1
ATOM 705 N N . GLU A 1 92 ? 8.977 10.352 2.345 1.00 90.75 92 GLU A N 1
ATOM 706 C CA . GLU A 1 92 ? 9.244 11.675 2.926 1.00 90.75 92 GLU A CA 1
ATOM 707 C C . GLU A 1 92 ? 10.010 11.575 4.246 1.00 90.75 92 GLU A C 1
ATOM 709 O O . GLU A 1 92 ? 10.999 12.278 4.439 1.00 90.75 92 GLU A O 1
ATOM 714 N N . GLU A 1 93 ? 9.644 10.640 5.118 1.00 87.12 93 GLU A N 1
ATOM 715 C CA . GLU A 1 93 ? 10.386 10.395 6.363 1.00 87.12 93 GLU A CA 1
ATOM 716 C C . GLU A 1 93 ? 11.810 9.889 6.109 1.00 87.12 93 GLU A C 1
ATOM 718 O O . GLU A 1 93 ? 12.711 10.103 6.914 1.00 87.12 93 GLU A O 1
ATOM 723 N N . SER A 1 94 ? 12.024 9.246 4.960 1.00 84.31 94 SER A N 1
ATOM 724 C CA . SER A 1 94 ? 13.334 8.767 4.518 1.00 84.31 94 SER A CA 1
ATOM 725 C C . SER A 1 94 ? 14.002 9.710 3.510 1.00 84.31 94 SER A C 1
ATOM 727 O O . SER A 1 94 ? 14.954 9.301 2.844 1.00 84.31 94 SER A O 1
ATOM 729 N N . ALA A 1 95 ? 13.532 10.956 3.355 1.00 84.19 95 ALA A N 1
ATOM 730 C CA . ALA A 1 95 ? 13.892 11.819 2.225 1.00 84.19 95 ALA A CA 1
ATOM 731 C C . ALA A 1 95 ? 15.404 12.031 2.053 1.00 84.19 95 ALA A C 1
ATOM 733 O O . ALA A 1 95 ? 15.890 12.009 0.921 1.00 84.19 95 ALA A O 1
ATOM 734 N N . ALA A 1 96 ? 16.151 12.188 3.151 1.00 81.00 96 ALA A N 1
ATOM 735 C CA . ALA A 1 96 ? 17.606 12.347 3.114 1.00 81.00 96 ALA A CA 1
ATOM 736 C C . ALA A 1 96 ? 18.326 11.084 2.602 1.00 81.00 96 ALA A C 1
ATOM 738 O O . ALA A 1 96 ? 19.235 11.170 1.783 1.00 81.00 96 ALA A O 1
ATOM 739 N N . LEU A 1 97 ? 17.889 9.893 3.019 1.00 78.06 97 LEU A N 1
ATOM 740 C CA . LEU A 1 97 ? 18.444 8.628 2.524 1.00 78.06 97 LEU A CA 1
ATOM 741 C C . LEU A 1 97 ? 18.038 8.377 1.067 1.00 78.06 97 LEU A C 1
ATOM 743 O O . LEU A 1 97 ? 18.851 7.964 0.241 1.00 78.06 97 LEU A O 1
ATOM 747 N N . VAL A 1 98 ? 16.780 8.669 0.734 1.00 82.12 98 VAL A N 1
ATOM 748 C CA . VAL A 1 98 ? 16.233 8.519 -0.619 1.00 82.12 98 VAL A CA 1
ATOM 749 C C . VAL A 1 98 ? 16.921 9.469 -1.602 1.00 82.12 98 VAL A C 1
ATOM 751 O O . VAL A 1 98 ? 17.121 9.095 -2.758 1.00 82.12 98 VAL A O 1
ATOM 754 N N . SER A 1 99 ? 17.297 10.685 -1.192 1.00 79.88 99 SER A N 1
ATOM 755 C CA . SER A 1 99 ? 17.989 11.640 -2.066 1.00 79.88 99 SER A CA 1
ATOM 756 C C . SER A 1 99 ? 19.399 11.166 -2.425 1.00 79.88 99 SER A C 1
ATOM 758 O O . SER A 1 99 ? 19.741 11.155 -3.610 1.00 79.88 99 SER A O 1
ATOM 760 N N . VAL A 1 100 ? 20.164 10.680 -1.442 1.00 77.75 100 VAL A N 1
ATOM 761 C CA . VAL A 1 100 ? 21.494 10.083 -1.650 1.00 77.75 100 VAL A CA 1
ATOM 762 C C . VAL A 1 100 ? 21.391 8.848 -2.546 1.00 77.75 100 VAL A C 1
ATOM 764 O O . VAL A 1 100 ? 22.089 8.749 -3.557 1.00 77.75 100 VAL A O 1
ATOM 767 N N . ALA A 1 101 ? 20.453 7.945 -2.246 1.00 79.38 101 ALA A N 1
ATOM 768 C CA . ALA A 1 101 ? 20.226 6.752 -3.053 1.00 79.38 101 ALA A CA 1
ATOM 769 C C . ALA A 1 101 ? 19.826 7.098 -4.497 1.00 79.38 101 ALA A C 1
ATOM 771 O O . ALA A 1 101 ? 20.271 6.436 -5.430 1.00 79.38 101 ALA A O 1
ATOM 772 N N . ARG A 1 102 ? 19.026 8.155 -4.717 1.00 78.50 102 ARG A N 1
ATOM 773 C CA . ARG A 1 102 ? 18.603 8.574 -6.064 1.00 78.50 102 ARG A CA 1
ATOM 774 C C . ARG A 1 102 ? 19.789 8.926 -6.956 1.00 78.50 102 ARG A C 1
ATOM 776 O O . ARG A 1 102 ? 19.759 8.588 -8.136 1.00 78.50 102 ARG A O 1
ATOM 783 N N . ALA A 1 103 ? 20.801 9.604 -6.418 1.00 77.31 103 ALA A N 1
ATOM 784 C CA . ALA A 1 103 ? 21.991 9.962 -7.183 1.00 77.31 103 ALA A CA 1
ATOM 785 C C . ALA A 1 103 ? 22.745 8.708 -7.651 1.00 77.31 103 ALA A C 1
ATOM 787 O O . ALA A 1 103 ? 23.022 8.578 -8.841 1.00 77.31 103 ALA A O 1
ATOM 788 N N . ALA A 1 104 ? 22.969 7.749 -6.746 1.00 80.25 104 ALA A N 1
ATOM 789 C CA . ALA A 1 104 ? 23.621 6.481 -7.073 1.00 80.25 104 ALA A CA 1
ATOM 790 C C . ALA A 1 104 ? 22.786 5.621 -8.043 1.00 80.25 104 ALA A C 1
ATOM 792 O O . ALA A 1 104 ? 23.319 5.019 -8.972 1.00 80.25 104 ALA A O 1
ATOM 793 N N . MET A 1 105 ? 21.458 5.607 -7.876 1.00 83.38 105 MET A N 1
ATOM 794 C CA . MET A 1 105 ? 20.538 4.822 -8.707 1.00 83.38 105 MET A CA 1
ATOM 795 C C . MET A 1 105 ? 20.504 5.258 -10.170 1.00 83.38 105 MET A C 1
ATOM 797 O O . MET A 1 105 ? 20.234 4.418 -11.025 1.00 83.38 105 MET A O 1
ATOM 801 N N . LYS A 1 106 ? 20.763 6.536 -10.482 1.00 82.06 106 LYS A N 1
ATOM 802 C CA . LYS A 1 106 ? 20.708 7.047 -11.865 1.00 82.06 106 LYS A CA 1
ATOM 803 C C . LYS A 1 106 ? 21.639 6.299 -12.820 1.00 82.06 106 LYS A C 1
ATOM 805 O O . LYS A 1 106 ? 21.306 6.192 -13.994 1.00 82.06 106 LYS A O 1
ATOM 810 N N . LEU A 1 107 ? 22.755 5.777 -12.316 1.00 85.31 107 LEU A N 1
ATOM 811 C CA . LEU A 1 107 ? 23.740 5.033 -13.103 1.00 85.31 107 LEU A CA 1
ATOM 812 C C . LEU A 1 107 ? 23.400 3.539 -13.237 1.00 85.31 107 LEU A C 1
ATOM 814 O O . LEU A 1 107 ? 24.022 2.842 -14.031 1.00 85.31 107 LEU A O 1
ATOM 818 N N . MET A 1 108 ? 22.426 3.034 -12.474 1.00 90.00 108 MET A N 1
ATOM 819 C CA . MET A 1 108 ? 22.030 1.627 -12.530 1.00 90.00 108 MET A CA 1
ATOM 820 C C . MET A 1 108 ? 21.118 1.359 -13.735 1.00 90.00 108 MET A C 1
ATOM 822 O O . MET A 1 108 ? 20.204 2.164 -13.977 1.00 90.00 108 MET A O 1
ATOM 826 N N . PRO A 1 109 ? 21.272 0.201 -14.409 1.00 90.44 109 PRO A N 1
ATOM 827 C CA . PRO A 1 109 ? 20.290 -0.302 -15.362 1.00 90.44 109 PRO A CA 1
ATOM 828 C C . PRO A 1 109 ? 18.888 -0.345 -14.744 1.00 90.44 109 PRO A C 1
ATOM 830 O O . PRO A 1 109 ? 18.732 -0.679 -13.564 1.00 90.44 109 PRO A O 1
ATOM 833 N N . LEU A 1 110 ? 17.860 -0.039 -15.542 1.00 89.38 110 LEU A N 1
ATOM 834 C CA . LEU A 1 110 ? 16.475 0.075 -15.069 1.00 89.38 110 LEU A CA 1
ATOM 835 C C . LEU A 1 110 ? 16.021 -1.172 -14.295 1.00 89.38 110 LEU A C 1
ATOM 837 O O . LEU A 1 110 ? 15.487 -1.054 -13.195 1.00 89.38 110 LEU A O 1
ATOM 841 N N . GLN A 1 111 ? 16.306 -2.362 -14.823 1.00 90.56 111 GLN A N 1
ATOM 842 C CA . GLN A 1 111 ? 15.922 -3.625 -14.192 1.00 90.56 111 GLN A CA 1
ATOM 843 C C . GLN A 1 111 ? 16.558 -3.808 -12.806 1.00 90.56 111 GLN A C 1
ATOM 845 O O . GLN A 1 111 ? 15.874 -4.185 -11.859 1.00 90.56 111 GLN A O 1
ATOM 850 N N . GLN A 1 112 ? 17.849 -3.491 -12.660 1.00 90.75 112 GLN A N 1
ATOM 851 C CA . GLN A 1 112 ? 18.547 -3.582 -11.374 1.00 90.75 112 GLN A CA 1
ATOM 852 C C . GLN A 1 112 ? 17.987 -2.572 -10.365 1.00 90.75 112 GLN A C 1
ATOM 854 O O . GLN A 1 112 ? 17.795 -2.897 -9.192 1.00 90.75 112 GLN A O 1
ATOM 859 N N . ARG A 1 113 ? 17.680 -1.355 -10.831 1.00 90.62 113 ARG A N 1
ATOM 860 C CA . ARG A 1 113 ? 17.053 -0.313 -10.013 1.00 90.62 113 ARG A CA 1
ATOM 861 C C . ARG A 1 113 ? 15.692 -0.766 -9.483 1.00 90.62 113 ARG A C 1
ATOM 863 O O . ARG A 1 113 ? 15.420 -0.592 -8.298 1.00 90.62 113 ARG A O 1
ATOM 870 N N . VAL A 1 114 ? 14.868 -1.371 -10.338 1.00 92.88 114 VAL A N 1
ATOM 871 C CA . VAL A 1 114 ? 13.544 -1.899 -9.975 1.00 92.88 114 VAL A CA 1
ATOM 872 C C . VAL A 1 114 ? 13.667 -3.029 -8.954 1.00 92.88 114 VAL A C 1
ATOM 874 O O . VAL A 1 114 ? 13.014 -2.946 -7.916 1.00 92.88 114 VAL A O 1
ATOM 877 N N . THR A 1 115 ? 14.547 -4.018 -9.174 1.00 93.19 115 THR A N 1
ATOM 878 C CA . THR A 1 115 ? 14.801 -5.093 -8.193 1.00 93.19 115 THR A CA 1
ATOM 879 C C . THR A 1 115 ? 15.130 -4.517 -6.817 1.00 93.19 115 THR A C 1
ATOM 881 O O . THR A 1 115 ? 14.460 -4.825 -5.834 1.00 93.19 115 THR A O 1
ATOM 884 N N . MET A 1 116 ? 16.124 -3.626 -6.748 1.00 91.88 116 MET A N 1
ATOM 885 C CA . MET A 1 116 ? 16.590 -3.058 -5.483 1.00 91.88 116 MET A CA 1
ATOM 886 C C . MET A 1 116 ? 15.479 -2.294 -4.747 1.00 91.88 116 MET A C 1
ATOM 888 O O . MET A 1 116 ? 15.336 -2.408 -3.527 1.00 91.88 116 MET A O 1
ATOM 892 N N . VAL A 1 117 ? 14.688 -1.508 -5.481 1.00 92.56 117 VAL A N 1
ATOM 893 C CA . VAL A 1 117 ? 13.593 -0.710 -4.917 1.00 92.56 117 VAL A CA 1
ATOM 894 C C . VAL A 1 117 ? 12.470 -1.601 -4.395 1.00 92.56 117 VAL A C 1
ATOM 896 O O . VAL A 1 117 ? 12.003 -1.378 -3.278 1.00 92.56 117 VAL A O 1
ATOM 899 N N . LEU A 1 118 ? 12.067 -2.623 -5.155 1.00 95.31 118 LEU A N 1
ATOM 900 C CA . LEU A 1 118 ? 11.023 -3.561 -4.739 1.00 95.31 118 LEU A CA 1
ATOM 901 C C . LEU A 1 118 ? 11.438 -4.366 -3.512 1.00 95.31 118 LEU A C 1
ATOM 903 O O . LEU A 1 118 ? 10.656 -4.486 -2.572 1.00 95.31 118 LEU A O 1
ATOM 907 N N . GLU A 1 119 ? 12.675 -4.854 -3.466 1.00 93.56 119 GLU A N 1
ATOM 908 C CA . GLU A 1 119 ? 13.188 -5.552 -2.289 1.00 93.56 119 GLU A CA 1
ATOM 909 C C . GLU A 1 119 ? 13.234 -4.652 -1.050 1.00 93.56 119 GLU A C 1
ATOM 911 O O . GLU A 1 119 ? 12.856 -5.069 0.047 1.00 93.56 119 GLU A O 1
ATOM 916 N N . ARG A 1 120 ? 13.697 -3.402 -1.200 1.00 92.31 120 ARG A N 1
ATOM 917 C CA . ARG A 1 120 ? 13.759 -2.452 -0.082 1.00 92.31 120 ARG A CA 1
ATOM 918 C C . ARG A 1 120 ? 12.363 -2.109 0.428 1.00 92.31 120 ARG A C 1
ATOM 920 O O . ARG A 1 120 ? 12.172 -2.066 1.642 1.00 92.31 120 ARG A O 1
ATOM 927 N N . ALA A 1 121 ? 11.417 -1.881 -0.481 1.00 92.94 121 ALA A N 1
ATOM 928 C CA . ALA A 1 121 ? 10.025 -1.611 -0.147 1.00 92.94 121 ALA A CA 1
ATOM 929 C C . ALA A 1 121 ? 9.349 -2.824 0.505 1.00 92.94 121 ALA A C 1
ATOM 931 O O . ALA A 1 121 ? 8.639 -2.656 1.491 1.00 92.94 121 ALA A O 1
ATOM 932 N N . GLY A 1 122 ? 9.621 -4.038 0.017 1.00 93.50 122 GLY A N 1
ATOM 933 C CA . GLY A 1 122 ? 9.132 -5.281 0.611 1.00 93.50 122 GLY A CA 1
ATOM 934 C C . GLY A 1 122 ? 9.625 -5.473 2.044 1.00 93.50 122 GLY A C 1
ATOM 935 O O . GLY A 1 122 ? 8.814 -5.703 2.935 1.00 93.50 122 GLY A O 1
ATOM 936 N N . ARG A 1 123 ? 10.927 -5.269 2.295 1.00 92.12 123 ARG A N 1
ATOM 937 C CA . ARG A 1 123 ? 11.495 -5.297 3.656 1.00 92.12 123 ARG A CA 1
ATOM 938 C C . ARG A 1 123 ? 10.846 -4.255 4.569 1.00 92.12 123 ARG A C 1
ATOM 940 O O . ARG A 1 123 ? 10.404 -4.596 5.655 1.00 92.12 123 ARG A O 1
ATOM 947 N N . ALA A 1 124 ? 10.717 -3.012 4.101 1.00 91.25 124 ALA A N 1
ATOM 948 C CA . ALA A 1 124 ? 10.085 -1.950 4.883 1.00 91.25 124 ALA A CA 1
ATOM 949 C C . ALA A 1 124 ? 8.610 -2.248 5.206 1.00 91.25 124 ALA A C 1
ATOM 951 O O . ALA A 1 124 ? 8.165 -1.983 6.317 1.00 91.25 124 ALA A O 1
ATOM 952 N N . LEU A 1 125 ? 7.853 -2.818 4.262 1.00 91.50 125 LEU A N 1
ATOM 953 C CA . LEU A 1 125 ? 6.483 -3.264 4.517 1.00 91.50 125 LEU A CA 1
ATOM 954 C C . LEU A 1 125 ? 6.454 -4.401 5.537 1.00 91.50 125 LEU A C 1
ATOM 956 O O . LEU A 1 125 ? 5.677 -4.338 6.479 1.00 91.50 125 LEU A O 1
ATOM 960 N N . GLN A 1 126 ? 7.315 -5.408 5.399 1.00 92.38 126 GLN A N 1
ATOM 961 C CA . GLN A 1 126 ? 7.399 -6.501 6.368 1.00 92.38 126 GLN A CA 1
ATOM 962 C C . GLN A 1 126 ? 7.668 -5.976 7.788 1.00 92.38 126 GLN A C 1
ATOM 964 O O . GLN A 1 126 ? 6.970 -6.363 8.726 1.00 92.38 126 GLN A O 1
ATOM 969 N N . ASP A 1 127 ? 8.592 -5.025 7.932 1.00 91.69 127 ASP A N 1
ATOM 970 C CA . ASP A 1 127 ? 8.892 -4.374 9.211 1.00 91.69 127 ASP A CA 1
ATOM 971 C C . ASP A 1 127 ? 7.697 -3.571 9.759 1.00 91.69 127 ASP A C 1
ATOM 973 O O . ASP A 1 127 ? 7.554 -3.432 10.973 1.00 91.69 127 ASP A O 1
ATOM 977 N N . GLN A 1 128 ? 6.821 -3.070 8.884 1.00 92.31 128 GLN A N 1
ATOM 978 C CA . GLN A 1 128 ? 5.663 -2.247 9.237 1.00 92.31 128 GLN A CA 1
ATOM 979 C C . GLN A 1 128 ? 4.393 -3.029 9.559 1.00 92.31 128 GLN A C 1
ATOM 981 O O . GLN A 1 128 ? 3.610 -2.562 10.379 1.00 92.31 128 GLN A O 1
ATOM 986 N N . ILE A 1 129 ? 4.138 -4.154 8.893 1.00 90.31 129 ILE A N 1
ATOM 987 C CA . ILE A 1 129 ? 2.862 -4.886 8.986 1.00 90.31 129 ILE A CA 1
ATOM 988 C C . ILE A 1 129 ? 3.006 -6.338 9.444 1.00 90.31 129 ILE A C 1
ATOM 990 O O . ILE A 1 129 ? 2.001 -7.030 9.552 1.00 90.31 129 ILE A O 1
ATOM 994 N N . ASP A 1 130 ? 4.227 -6.781 9.758 1.00 87.19 130 ASP A N 1
ATOM 995 C CA . ASP A 1 130 ? 4.514 -8.122 10.288 1.00 87.19 130 ASP A CA 1
ATOM 996 C C . ASP A 1 130 ? 4.032 -9.258 9.372 1.00 87.19 130 ASP A C 1
ATOM 998 O O . ASP A 1 130 ? 3.517 -10.288 9.805 1.00 87.19 130 ASP A O 1
ATOM 1002 N N . VAL A 1 131 ? 4.177 -9.057 8.060 1.00 87.00 131 VAL A N 1
ATOM 1003 C CA . VAL A 1 131 ? 3.849 -10.068 7.049 1.00 87.00 131 VAL A CA 1
ATOM 1004 C C . VAL A 1 131 ? 4.975 -10.207 6.051 1.00 87.00 131 VAL A C 1
ATOM 1006 O O . VAL A 1 131 ? 5.630 -9.236 5.679 1.00 87.00 131 VAL A O 1
ATOM 1009 N N . VAL A 1 132 ? 5.165 -11.430 5.573 1.00 88.50 132 VAL A N 1
ATOM 1010 C CA . VAL A 1 132 ? 6.178 -11.721 4.565 1.00 88.50 132 VAL A CA 1
ATOM 1011 C C . VAL A 1 132 ? 5.784 -11.068 3.242 1.00 88.50 132 VAL A C 1
ATOM 1013 O O . VAL A 1 132 ? 4.745 -11.401 2.666 1.00 88.50 132 VAL A O 1
ATOM 1016 N N . VAL A 1 133 ? 6.643 -10.168 2.760 1.00 93.50 133 VAL A N 1
ATOM 1017 C CA . VAL A 1 133 ? 6.542 -9.549 1.434 1.00 93.50 133 VAL A CA 1
ATOM 1018 C C . VAL A 1 133 ? 7.754 -9.964 0.615 1.00 93.50 133 VAL A C 1
ATOM 1020 O O . VAL A 1 133 ? 8.892 -9.666 0.979 1.00 93.50 133 VAL A O 1
ATOM 1023 N N . ARG A 1 134 ? 7.524 -10.658 -0.501 1.00 94.31 134 ARG A N 1
ATOM 1024 C CA . ARG A 1 134 ? 8.599 -11.132 -1.383 1.00 94.31 134 ARG A CA 1
ATOM 1025 C C . ARG A 1 134 ? 8.553 -10.392 -2.702 1.00 94.31 134 ARG A C 1
ATOM 1027 O O . ARG A 1 134 ? 7.501 -10.323 -3.324 1.00 94.31 134 ARG A O 1
ATOM 1034 N N . ALA A 1 135 ? 9.698 -9.869 -3.120 1.00 95.50 135 ALA A N 1
ATOM 1035 C CA . ALA A 1 135 ? 9.903 -9.384 -4.473 1.00 95.50 135 ALA A CA 1
ATOM 1036 C C . ALA A 1 135 ? 10.724 -10.429 -5.230 1.00 95.50 135 ALA A C 1
ATOM 1038 O O . ALA A 1 135 ? 11.794 -10.822 -4.767 1.00 95.50 135 ALA A O 1
ATOM 1039 N N . THR A 1 136 ? 10.224 -10.891 -6.368 1.00 95.12 136 THR A N 1
ATOM 1040 C CA . THR A 1 136 ? 10.932 -11.827 -7.244 1.00 95.12 136 THR A CA 1
ATOM 1041 C C . THR A 1 136 ? 10.986 -11.271 -8.656 1.00 95.12 136 THR A C 1
ATOM 1043 O O . THR A 1 136 ? 10.250 -10.352 -9.028 1.00 95.12 136 THR A O 1
ATOM 1046 N N . ARG A 1 137 ? 11.903 -11.816 -9.446 1.00 93.50 137 ARG A N 1
ATOM 1047 C CA . ARG A 1 137 ? 12.072 -11.471 -10.849 1.00 93.50 137 ARG A CA 1
ATOM 1048 C C . ARG A 1 137 ? 12.069 -12.753 -11.663 1.00 93.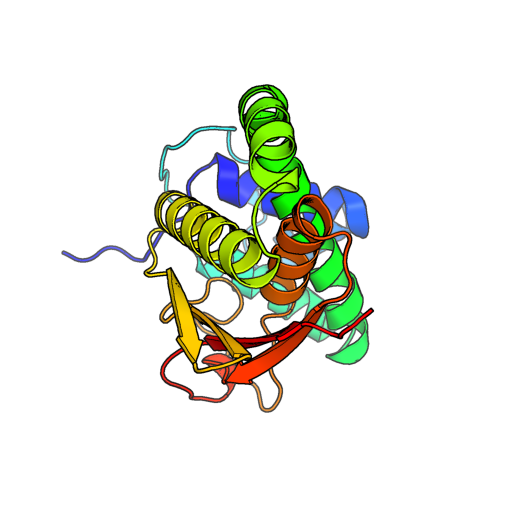50 137 ARG A C 1
ATOM 1050 O O . ARG A 1 137 ? 12.757 -13.704 -11.301 1.00 93.50 137 ARG A O 1
ATOM 1057 N N . ASP A 1 138 ? 11.330 -12.732 -12.758 1.00 92.06 138 ASP A N 1
ATOM 1058 C CA . ASP A 1 138 ? 11.302 -13.783 -13.764 1.00 92.06 138 ASP A CA 1
ATOM 1059 C C . ASP A 1 138 ? 11.481 -13.133 -15.139 1.00 92.06 138 ASP A C 1
ATOM 1061 O O . ASP A 1 138 ? 10.610 -12.404 -15.611 1.00 92.06 138 ASP A O 1
ATOM 1065 N N . HIS A 1 139 ? 12.660 -13.314 -15.736 1.00 87.31 139 HIS A N 1
ATOM 1066 C CA . HIS A 1 139 ? 13.088 -12.612 -16.951 1.00 87.31 139 HIS A CA 1
ATOM 1067 C C . HIS A 1 139 ? 12.846 -11.090 -16.891 1.00 87.31 139 HIS A C 1
ATOM 1069 O O . HIS A 1 139 ? 13.541 -10.394 -16.145 1.00 87.31 139 HIS A O 1
ATOM 1075 N N . ASP A 1 140 ? 11.893 -10.565 -17.661 1.00 85.56 140 ASP A N 1
ATOM 1076 C CA . ASP A 1 140 ? 11.560 -9.135 -17.731 1.00 85.56 140 ASP A CA 1
ATOM 1077 C C . ASP A 1 140 ? 10.353 -8.746 -16.863 1.00 85.56 140 ASP A C 1
ATOM 1079 O O . ASP A 1 140 ? 9.962 -7.578 -16.811 1.00 85.56 140 ASP A O 1
ATOM 1083 N N . LEU A 1 141 ? 9.779 -9.715 -16.148 1.00 93.56 141 LEU A N 1
ATOM 1084 C CA . LEU A 1 141 ? 8.665 -9.523 -15.234 1.00 93.56 141 LEU A CA 1
ATOM 1085 C C . LEU A 1 141 ? 9.160 -9.472 -13.792 1.00 93.56 141 LEU A C 1
ATOM 1087 O O . LEU A 1 141 ? 10.026 -10.238 -13.362 1.00 93.56 141 LEU A O 1
ATOM 1091 N N . PHE A 1 142 ? 8.554 -8.583 -13.018 1.00 97.25 142 PHE A N 1
ATOM 1092 C CA . PHE A 1 142 ? 8.764 -8.505 -11.581 1.00 97.25 142 PHE A CA 1
ATOM 1093 C C . PHE A 1 142 ? 7.472 -8.883 -10.876 1.00 97.25 142 PHE A C 1
ATOM 1095 O O . PHE A 1 142 ? 6.375 -8.567 -11.344 1.00 97.25 142 PHE A O 1
ATOM 1102 N N . TYR A 1 143 ? 7.602 -9.543 -9.733 1.00 97.50 143 TYR A N 1
ATOM 1103 C CA . TYR A 1 143 ? 6.471 -9.932 -8.913 1.00 97.50 143 TYR A CA 1
ATOM 1104 C C . TYR A 1 143 ? 6.657 -9.462 -7.482 1.00 97.50 143 TYR A C 1
ATOM 1106 O O . TYR A 1 143 ? 7.758 -9.516 -6.940 1.00 97.50 143 TYR A O 1
ATOM 1114 N N . VAL A 1 144 ? 5.561 -9.024 -6.870 1.00 97.62 144 VAL A N 1
ATOM 1115 C CA . VAL A 1 144 ? 5.472 -8.805 -5.426 1.00 97.62 144 VAL A CA 1
ATOM 1116 C C . VAL A 1 144 ? 4.389 -9.719 -4.870 1.00 97.62 144 VAL A C 1
ATOM 1118 O O . VAL A 1 144 ? 3.274 -9.723 -5.384 1.00 97.62 144 VAL A O 1
ATOM 1121 N N . GLU A 1 145 ? 4.710 -10.478 -3.827 1.00 97.00 145 GLU A N 1
ATOM 1122 C CA . GLU A 1 145 ? 3.817 -11.449 -3.190 1.00 97.00 145 GLU A CA 1
ATOM 1123 C C . GLU A 1 145 ? 3.620 -11.138 -1.706 1.00 97.00 145 GLU A C 1
ATOM 1125 O O . GLU A 1 145 ? 4.582 -10.824 -1.000 1.00 97.00 145 GLU A O 1
ATOM 1130 N N . ILE A 1 146 ? 2.374 -11.247 -1.233 1.00 94.94 146 ILE A N 1
ATOM 1131 C CA . ILE A 1 146 ? 1.978 -10.993 0.159 1.00 94.94 146 ILE A CA 1
ATOM 1132 C C . ILE A 1 146 ? 0.973 -12.064 0.598 1.00 94.94 146 ILE A C 1
ATOM 1134 O O . ILE A 1 146 ? -0.150 -12.099 0.098 1.00 94.94 146 ILE A O 1
ATOM 1138 N N . GLN A 1 147 ? 1.354 -12.927 1.543 1.00 86.44 147 GLN A N 1
ATOM 1139 C CA . GLN A 1 147 ? 0.510 -14.054 1.985 1.00 86.44 147 GLN A CA 1
ATOM 1140 C C . GLN A 1 147 ? -0.640 -13.619 2.911 1.00 86.44 147 GLN A C 1
ATOM 1142 O O . GLN A 1 147 ? -1.774 -14.055 2.746 1.00 86.44 147 GLN A O 1
ATOM 1147 N N . HIS A 1 148 ? -0.372 -12.703 3.844 1.00 87.81 148 HIS A N 1
ATOM 1148 C CA . HIS A 1 148 ? -1.360 -12.173 4.791 1.00 87.81 148 HIS A CA 1
ATOM 1149 C C . HIS A 1 148 ? -1.653 -10.704 4.476 1.00 87.81 148 HIS A C 1
ATOM 1151 O O . HIS A 1 148 ? -1.298 -9.799 5.223 1.00 87.81 148 HIS A O 1
ATOM 1157 N N . CYS A 1 149 ? -2.223 -10.437 3.302 1.00 91.50 149 CYS A N 1
ATOM 1158 C CA . CYS A 1 149 ? -2.405 -9.063 2.846 1.00 91.50 149 CYS A CA 1
ATOM 1159 C C . CYS A 1 149 ? -3.383 -8.283 3.758 1.00 91.50 149 CYS A C 1
ATOM 1161 O O . CYS A 1 149 ? -4.518 -8.727 3.963 1.00 91.50 149 CYS A O 1
ATOM 1163 N N . PRO A 1 150 ? -2.996 -7.090 4.260 1.00 93.44 150 PRO A N 1
ATOM 1164 C CA . PRO A 1 150 ? -3.830 -6.311 5.179 1.00 93.44 150 PRO A CA 1
ATOM 1165 C C . PRO A 1 150 ? -5.153 -5.847 4.574 1.00 93.44 150 PRO A C 1
ATOM 1167 O O . PRO A 1 150 ? -6.102 -5.579 5.298 1.00 93.44 150 PRO A O 1
ATOM 1170 N N . TYR A 1 151 ? -5.229 -5.749 3.248 1.00 94.25 151 TYR A N 1
ATOM 1171 C CA . TYR A 1 151 ? -6.397 -5.207 2.555 1.00 94.25 151 TYR A CA 1
ATOM 1172 C C . TYR A 1 151 ? -7.445 -6.266 2.196 1.00 94.25 151 TYR A C 1
ATOM 1174 O O . TYR A 1 151 ? -8.531 -5.904 1.761 1.00 94.25 151 TYR A O 1
ATOM 1182 N N . CYS A 1 152 ? -7.146 -7.559 2.354 1.00 92.06 152 CYS A N 1
ATOM 1183 C CA . CYS A 1 152 ? -8.097 -8.641 2.068 1.00 92.06 152 CYS A CA 1
ATOM 1184 C C . CYS A 1 152 ? -8.251 -9.662 3.196 1.00 92.06 152 CYS A C 1
ATOM 1186 O O . CYS A 1 152 ? -9.000 -10.623 3.034 1.00 92.06 152 CYS A O 1
ATOM 1188 N N . VAL A 1 153 ? -7.535 -9.505 4.313 1.00 92.62 153 VAL A N 1
ATOM 1189 C CA . VAL A 1 153 ? -7.733 -10.375 5.475 1.00 92.62 153 VAL A CA 1
ATOM 1190 C C . VAL A 1 153 ? -9.203 -10.335 5.908 1.00 92.62 153 VAL A C 1
ATOM 1192 O O . VAL A 1 153 ? -9.821 -9.268 5.927 1.00 92.62 153 VAL A O 1
ATOM 1195 N N . ASP A 1 154 ? -9.760 -11.510 6.197 1.00 91.56 154 ASP A N 1
ATOM 1196 C CA . ASP A 1 154 ? -11.169 -11.737 6.548 1.00 91.56 154 ASP A CA 1
ATOM 1197 C C . ASP A 1 154 ? -12.205 -11.313 5.487 1.00 91.56 154 ASP A C 1
ATOM 1199 O O . ASP A 1 154 ? -13.398 -11.250 5.781 1.00 91.56 154 ASP A O 1
ATOM 1203 N N . TRP A 1 155 ? -11.792 -11.080 4.237 1.00 93.19 155 TRP A N 1
ATOM 1204 C CA . TRP A 1 155 ? -12.689 -10.681 3.152 1.00 93.19 155 TRP A CA 1
ATOM 1205 C C . TRP A 1 155 ? -12.659 -11.686 1.998 1.00 93.19 155 TRP A C 1
ATOM 1207 O O . TRP A 1 155 ? -11.605 -11.950 1.426 1.00 93.19 155 TRP A O 1
ATOM 1217 N N . LYS A 1 156 ? -13.826 -12.226 1.625 1.00 94.25 156 LYS A N 1
ATOM 1218 C CA . LYS A 1 156 ? -14.025 -13.000 0.389 1.00 94.25 156 LYS A CA 1
ATOM 1219 C C . LYS A 1 156 ? -14.759 -12.168 -0.654 1.00 94.25 156 LYS A C 1
ATOM 1221 O O . LYS A 1 156 ? -15.743 -11.511 -0.321 1.00 94.25 156 LYS A O 1
ATOM 1226 N N . ASN A 1 157 ? -14.298 -12.216 -1.899 1.00 93.44 157 ASN A N 1
ATOM 1227 C CA . ASN A 1 157 ? -14.902 -11.485 -3.007 1.00 93.44 157 ASN A CA 1
ATOM 1228 C C . ASN A 1 157 ? -14.585 -12.146 -4.357 1.00 93.44 157 ASN A C 1
ATOM 1230 O O . ASN A 1 157 ? -13.520 -12.738 -4.522 1.00 93.44 157 ASN A O 1
ATOM 1234 N N . ASP A 1 158 ? -15.462 -11.976 -5.347 1.00 91.81 158 ASP A N 1
ATOM 1235 C CA . ASP A 1 158 ? -15.270 -12.540 -6.693 1.00 91.81 158 ASP A CA 1
ATOM 1236 C C . ASP A 1 158 ? -14.250 -11.745 -7.528 1.00 91.81 158 ASP A C 1
ATOM 1238 O O . ASP A 1 158 ? -13.644 -12.258 -8.475 1.00 91.81 158 ASP A O 1
ATOM 1242 N N . THR A 1 159 ? -14.014 -10.481 -7.163 1.00 90.44 159 THR A N 1
ATOM 1243 C CA . THR A 1 159 ? -13.031 -9.602 -7.808 1.00 90.44 159 THR A CA 1
ATOM 1244 C C . THR A 1 159 ? -11.867 -9.279 -6.871 1.00 90.44 159 THR A C 1
ATOM 1246 O O . THR A 1 159 ? -12.065 -9.252 -5.657 1.00 90.44 159 THR A O 1
ATOM 1249 N N . PRO A 1 160 ? -10.664 -8.965 -7.392 1.00 92.06 160 PRO A N 1
ATOM 1250 C CA . PRO A 1 160 ? -9.558 -8.506 -6.555 1.00 92.06 160 PRO A CA 1
ATOM 1251 C C . PRO A 1 160 ? -9.921 -7.225 -5.797 1.00 92.06 160 PRO A C 1
ATOM 1253 O O . PRO A 1 160 ? -10.721 -6.422 -6.283 1.00 92.06 160 PRO A O 1
ATOM 1256 N N . VAL A 1 161 ? -9.337 -7.044 -4.612 1.00 93.75 161 VAL A N 1
ATOM 1257 C CA . VAL A 1 161 ? -9.688 -5.946 -3.692 1.00 93.75 161 VAL A CA 1
ATOM 1258 C C . VAL A 1 161 ? -8.479 -5.182 -3.155 1.00 93.75 161 VAL A C 1
ATOM 1260 O O . VAL A 1 161 ? -8.632 -4.132 -2.529 1.00 93.75 161 VAL A O 1
ATOM 1263 N N . CYS A 1 162 ? -7.257 -5.656 -3.408 1.00 93.81 162 CYS A N 1
ATOM 1264 C CA . CYS A 1 162 ? -6.045 -5.141 -2.775 1.00 93.81 162 CYS A CA 1
ATOM 1265 C C . CYS A 1 162 ? -5.470 -3.918 -3.508 1.00 93.81 162 CYS A C 1
ATOM 1267 O O . CYS A 1 162 ? -4.274 -3.793 -3.777 1.00 93.81 162 CYS A O 1
ATOM 1269 N N . PHE A 1 163 ? -6.338 -2.954 -3.801 1.00 95.75 163 PHE A N 1
ATOM 1270 C CA . PHE A 1 163 ? -6.023 -1.787 -4.619 1.00 95.75 163 PHE A CA 1
ATOM 1271 C C . PHE A 1 163 ? -5.000 -0.838 -3.978 1.00 95.75 163 PHE A C 1
ATOM 1273 O O . PHE A 1 163 ? -4.292 -0.127 -4.694 1.00 95.75 163 PHE A O 1
ATOM 1280 N N . ALA A 1 164 ? -4.878 -0.835 -2.649 1.00 96.56 164 ALA A N 1
ATOM 1281 C CA . ALA A 1 164 ? -3.932 0.027 -1.942 1.00 96.56 164 ALA A CA 1
ATOM 1282 C C . ALA A 1 164 ? -2.487 -0.374 -2.250 1.00 96.56 164 ALA A C 1
ATOM 1284 O O . ALA A 1 164 ? -1.655 0.495 -2.503 1.00 96.56 164 ALA A O 1
ATOM 1285 N N . MET A 1 165 ? -2.197 -1.676 -2.343 1.00 96.19 165 MET A N 1
ATOM 1286 C CA . MET A 1 165 ? -0.867 -2.156 -2.724 1.00 96.19 165 MET A CA 1
ATOM 1287 C C . MET A 1 165 ? -0.483 -1.749 -4.144 1.00 96.19 165 MET A C 1
ATOM 1289 O O . MET A 1 165 ? 0.654 -1.343 -4.365 1.00 96.19 165 MET A O 1
ATOM 1293 N N . ILE A 1 166 ? -1.428 -1.763 -5.090 1.00 96.69 166 ILE A N 1
ATOM 1294 C CA . ILE A 1 166 ? -1.180 -1.265 -6.452 1.00 96.69 166 ILE A CA 1
ATOM 1295 C C . ILE A 1 166 ? -0.764 0.212 -6.404 1.00 96.69 166 ILE A C 1
ATOM 1297 O O . ILE A 1 166 ? 0.224 0.607 -7.019 1.00 96.69 166 ILE A O 1
ATOM 1301 N N . GLY A 1 167 ? -1.497 1.030 -5.641 1.00 97.06 167 GLY A N 1
ATOM 1302 C CA . GLY A 1 167 ? -1.165 2.440 -5.441 1.00 97.06 167 GLY A CA 1
ATOM 1303 C C . GLY A 1 167 ? 0.204 2.646 -4.790 1.00 97.06 167 GLY A C 1
ATOM 1304 O O . GLY A 1 167 ? 0.997 3.463 -5.259 1.00 97.06 167 GLY A O 1
ATOM 1305 N N . PHE A 1 168 ? 0.497 1.878 -3.743 1.00 97.06 168 PHE A N 1
ATOM 1306 C CA . PHE A 1 168 ? 1.769 1.916 -3.031 1.00 97.06 168 PHE A CA 1
ATOM 1307 C C . PHE A 1 168 ? 2.947 1.600 -3.962 1.00 97.06 168 PHE A C 1
ATOM 1309 O O . PHE A 1 168 ? 3.866 2.412 -4.088 1.00 97.06 168 PHE A O 1
ATOM 1316 N N . LEU A 1 169 ? 2.889 0.465 -4.668 1.00 96.81 169 LEU A N 1
ATOM 1317 C CA . LEU A 1 169 ? 3.939 0.030 -5.592 1.00 96.81 169 LEU A CA 1
ATOM 1318 C C . LEU A 1 169 ? 4.139 1.043 -6.721 1.00 96.81 169 LEU A C 1
ATOM 1320 O O . LEU A 1 169 ? 5.275 1.404 -7.017 1.00 96.81 169 LEU A O 1
ATOM 1324 N N . HIS A 1 170 ? 3.048 1.579 -7.277 1.00 96.44 170 HIS A N 1
ATOM 1325 C CA . HIS A 1 170 ? 3.121 2.617 -8.302 1.00 96.44 170 HIS A CA 1
ATOM 1326 C C . HIS A 1 170 ? 3.862 3.855 -7.796 1.00 96.44 170 HIS A C 1
ATOM 1328 O O . HIS A 1 170 ? 4.688 4.414 -8.505 1.00 96.44 170 HIS A O 1
ATOM 1334 N N . ARG A 1 171 ? 3.589 4.329 -6.574 1.00 96.44 171 ARG A N 1
ATOM 1335 C CA . ARG A 1 171 ? 4.283 5.514 -6.046 1.00 96.44 171 ARG A CA 1
ATOM 1336 C C . ARG A 1 171 ? 5.763 5.249 -5.787 1.00 96.44 171 ARG A C 1
ATOM 1338 O O . ARG A 1 171 ? 6.592 6.110 -6.081 1.00 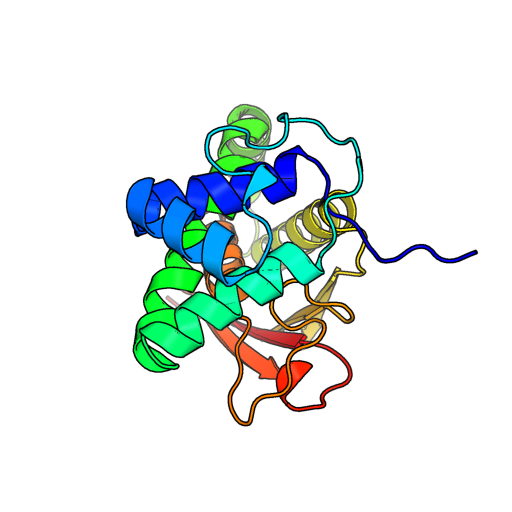96.44 171 ARG A O 1
ATOM 1345 N N . VAL A 1 172 ? 6.080 4.085 -5.227 1.00 94.44 172 VAL A N 1
ATOM 1346 C CA . VAL A 1 172 ? 7.459 3.669 -4.953 1.00 94.44 172 VAL A CA 1
ATOM 1347 C C . VAL A 1 172 ? 8.268 3.597 -6.248 1.00 94.44 172 VAL A C 1
ATOM 1349 O O . VAL A 1 172 ? 9.341 4.197 -6.329 1.00 94.44 172 VAL A O 1
ATOM 1352 N N . LEU A 1 173 ? 7.737 2.923 -7.269 1.00 94.19 173 LEU A N 1
ATOM 1353 C CA . LEU A 1 173 ? 8.413 2.764 -8.552 1.00 94.19 173 LEU A CA 1
ATOM 1354 C C . LEU A 1 173 ? 8.481 4.086 -9.316 1.00 94.19 173 LEU A C 1
ATOM 1356 O O . LEU A 1 173 ? 9.588 4.496 -9.655 1.00 94.19 173 LEU A O 1
ATOM 1360 N N . GLN A 1 174 ? 7.387 4.852 -9.408 1.00 92.94 174 GLN A N 1
ATOM 1361 C CA . GLN A 1 174 ? 7.383 6.190 -10.013 1.00 92.94 174 GLN A CA 1
ATOM 1362 C C . GLN A 1 174 ? 8.514 7.073 -9.468 1.00 92.94 174 GLN A C 1
ATOM 1364 O O . GLN A 1 174 ? 9.171 7.799 -10.217 1.00 92.94 174 GLN A O 1
ATOM 1369 N N . ARG A 1 175 ? 8.774 7.025 -8.155 1.00 90.06 175 ARG A N 1
ATOM 1370 C CA . ARG A 1 175 ? 9.819 7.839 -7.522 1.00 90.06 175 ARG A CA 1
ATOM 1371 C C . ARG A 1 175 ? 11.243 7.427 -7.921 1.00 90.06 175 ARG A C 1
ATOM 1373 O O . ARG A 1 175 ? 12.151 8.265 -7.821 1.00 90.06 175 ARG A O 1
ATOM 1380 N N . ALA A 1 176 ? 11.433 6.177 -8.339 1.00 87.75 176 ALA A N 1
ATOM 1381 C CA . ALA A 1 176 ? 12.716 5.577 -8.691 1.00 87.75 176 ALA A CA 1
ATOM 1382 C C . ALA A 1 176 ? 12.968 5.473 -10.208 1.00 87.75 176 ALA A C 1
ATOM 1384 O O . ALA A 1 176 ? 14.098 5.694 -10.654 1.00 87.75 176 ALA A O 1
ATOM 1385 N N . THR A 1 177 ? 11.940 5.144 -10.990 1.00 85.88 177 THR A N 1
ATOM 1386 C CA . THR A 1 177 ? 12.009 4.870 -12.435 1.00 85.88 177 THR A CA 1
ATOM 1387 C C . THR A 1 177 ? 11.507 6.039 -13.275 1.00 85.88 177 THR A C 1
ATOM 1389 O O . THR A 1 177 ? 12.009 6.243 -14.369 1.00 85.88 177 THR A O 1
ATOM 1392 N N . GLY A 1 178 ? 10.570 6.838 -12.755 1.00 86.06 178 GLY A N 1
ATOM 1393 C CA . GLY A 1 178 ? 9.842 7.847 -13.529 1.00 86.06 178 GLY A CA 1
ATOM 1394 C C . GLY A 1 178 ? 8.414 7.435 -13.900 1.00 86.06 178 GLY A C 1
ATOM 1395 O O . GLY A 1 178 ? 7.643 8.307 -14.291 1.00 86.06 178 GLY A O 1
ATOM 1396 N N . GLY A 1 179 ? 8.019 6.173 -13.682 1.00 83.31 179 GLY A N 1
ATOM 1397 C CA . GLY A 1 179 ? 6.624 5.735 -13.801 1.00 83.31 179 GLY A CA 1
ATOM 1398 C C . GLY A 1 179 ? 6.234 5.125 -15.148 1.00 83.31 179 GLY A C 1
ATOM 1399 O O . GLY A 1 179 ? 5.097 5.313 -15.574 1.00 83.31 179 GLY A O 1
ATOM 1400 N N . SER A 1 180 ? 7.148 4.431 -15.832 1.00 82.06 180 SER A N 1
ATOM 1401 C CA . SER A 1 180 ? 6.832 3.724 -17.083 1.00 82.06 180 SER A CA 1
ATOM 1402 C C . SER A 1 180 ? 6.258 2.325 -16.854 1.00 82.06 180 SER A C 1
ATOM 1404 O O . SER A 1 180 ? 5.816 1.686 -17.798 1.00 82.06 180 SER A O 1
ATOM 1406 N N . GLU A 1 181 ? 6.247 1.818 -15.626 1.00 90.94 181 GLU A N 1
ATOM 1407 C CA . GLU A 1 181 ? 5.753 0.481 -15.307 1.00 90.94 181 GLU A CA 1
ATOM 1408 C C . GLU A 1 181 ? 4.219 0.342 -15.310 1.00 90.94 181 GLU A C 1
ATOM 1410 O O . GLU A 1 181 ? 3.475 1.235 -14.902 1.00 90.94 181 GLU A O 1
ATOM 1415 N N . THR A 1 182 ? 3.739 -0.845 -15.685 1.00 94.00 182 THR A N 1
ATOM 1416 C CA . THR A 1 182 ? 2.363 -1.283 -15.413 1.00 94.00 182 THR A CA 1
ATOM 1417 C C . THR A 1 182 ? 2.340 -2.239 -14.230 1.00 94.00 182 THR A C 1
ATOM 1419 O O . THR A 1 182 ? 3.257 -3.039 -14.051 1.00 94.00 182 THR A O 1
ATOM 1422 N N . ILE A 1 183 ? 1.291 -2.151 -13.409 1.00 96.06 183 ILE A N 1
ATOM 1423 C CA . ILE A 1 183 ? 1.120 -2.977 -12.210 1.00 96.06 183 ILE A CA 1
ATOM 1424 C C . ILE A 1 183 ? -0.273 -3.592 -12.230 1.00 96.06 183 ILE A C 1
ATOM 1426 O O . ILE A 1 183 ? -1.279 -2.878 -12.262 1.00 96.06 183 ILE A O 1
ATOM 1430 N N . GLU A 1 184 ? -0.324 -4.916 -12.166 1.00 95.50 184 GLU A N 1
ATOM 1431 C CA . GLU A 1 184 ? -1.554 -5.698 -12.187 1.00 95.50 184 GLU A CA 1
ATOM 1432 C C . GLU A 1 184 ? -1.578 -6.687 -11.022 1.00 95.50 184 GLU A C 1
ATOM 1434 O O . GLU A 1 184 ? -0.608 -7.401 -10.786 1.00 95.50 184 GLU A O 1
ATOM 1439 N N . GLU A 1 185 ? -2.693 -6.748 -10.296 1.00 96.12 185 GLU A N 1
ATOM 1440 C CA . GLU A 1 185 ? -2.944 -7.817 -9.327 1.00 96.12 185 GLU A CA 1
ATOM 1441 C C . GLU A 1 185 ? -3.432 -9.059 -10.082 1.00 96.12 185 GLU A C 1
ATOM 1443 O O . GLU A 1 185 ? -4.534 -9.060 -10.630 1.00 96.12 185 GLU A O 1
ATOM 1448 N N . VAL A 1 186 ? -2.593 -10.096 -10.136 1.00 96.69 186 VAL A N 1
ATOM 1449 C CA . VAL A 1 186 ? -2.860 -11.338 -10.881 1.00 96.69 186 VAL A CA 1
ATOM 1450 C C . VAL A 1 186 ? -3.446 -12.437 -9.993 1.00 96.69 186 VAL A C 1
ATOM 1452 O O . VAL A 1 186 ? -4.210 -13.269 -10.474 1.00 96.69 186 VAL A O 1
ATOM 1455 N N . GLU A 1 187 ? -3.158 -12.406 -8.690 1.00 97.25 187 GLU A N 1
ATOM 1456 C CA . GLU A 1 187 ? -3.735 -13.305 -7.684 1.00 97.25 187 GLU A CA 1
ATOM 1457 C C . GLU A 1 187 ? -4.138 -12.502 -6.445 1.00 97.25 187 GLU A C 1
ATOM 1459 O O . GLU A 1 187 ? -3.482 -11.517 -6.104 1.00 97.25 187 GLU A O 1
ATOM 1464 N N . CYS A 1 188 ? -5.212 -12.915 -5.769 1.00 96.81 188 CYS A N 1
ATOM 1465 C CA . CYS A 1 188 ? -5.760 -12.216 -4.607 1.00 96.81 188 CYS A CA 1
ATOM 1466 C C . CYS A 1 188 ? -6.276 -13.219 -3.570 1.00 96.81 188 CYS A C 1
ATOM 1468 O O . CYS A 1 188 ? -7.074 -14.096 -3.919 1.00 96.81 188 CYS A O 1
ATOM 1470 N N . CYS A 1 189 ? -5.904 -13.067 -2.293 1.00 95.69 189 CYS A N 1
ATOM 1471 C CA . CYS A 1 189 ? -6.405 -13.955 -1.238 1.00 95.69 189 CYS A CA 1
ATOM 1472 C C . CYS A 1 189 ? -7.925 -13.841 -1.050 1.00 95.69 189 CYS A C 1
ATOM 1474 O O . CYS A 1 189 ? -8.568 -14.844 -0.748 1.00 95.69 189 CYS A O 1
ATOM 1476 N N . ALA A 1 190 ? -8.528 -12.671 -1.315 1.00 95.69 190 ALA A N 1
ATOM 1477 C CA . ALA A 1 190 ? -9.990 -12.525 -1.271 1.00 95.69 190 ALA A CA 1
ATOM 1478 C C . ALA A 1 190 ? -10.715 -13.422 -2.283 1.00 95.69 190 ALA A C 1
ATOM 1480 O O . ALA A 1 190 ? -11.852 -13.826 -2.048 1.00 95.69 190 ALA A O 1
ATOM 1481 N N . LYS A 1 191 ? -10.038 -13.770 -3.383 1.00 96.25 191 LYS A N 1
ATOM 1482 C CA . LYS A 1 191 ? -10.530 -14.702 -4.403 1.00 96.25 191 LYS A CA 1
ATOM 1483 C C . LYS A 1 191 ? -10.170 -16.166 -4.114 1.00 96.25 191 LYS A C 1
ATOM 1485 O O . LYS A 1 191 ? -10.427 -17.029 -4.947 1.00 96.25 191 LYS A O 1
ATOM 1490 N N . GLY A 1 192 ? -9.543 -16.451 -2.972 1.00 95.06 192 GLY A N 1
ATOM 1491 C CA . GLY A 1 192 ? -9.120 -17.795 -2.573 1.00 95.06 192 GLY A CA 1
ATOM 1492 C C . GLY A 1 192 ? -7.691 -18.183 -2.962 1.00 95.06 192 GLY A C 1
ATOM 1493 O O . GLY A 1 192 ? -7.321 -19.338 -2.765 1.00 95.06 192 GLY A O 1
ATOM 1494 N N . ALA A 1 193 ? -6.874 -17.265 -3.493 1.00 96.19 193 ALA A N 1
ATOM 1495 C CA . ALA A 1 193 ? -5.452 -17.542 -3.717 1.00 96.19 193 ALA A CA 1
ATOM 1496 C C . ALA A 1 193 ? -4.678 -17.648 -2.387 1.00 96.19 193 ALA A C 1
ATOM 1498 O O . ALA A 1 193 ? -5.076 -17.072 -1.376 1.00 96.19 193 ALA A O 1
ATOM 1499 N N . ALA A 1 194 ? -3.539 -18.346 -2.392 1.00 93.88 194 ALA A N 1
ATOM 1500 C CA . ALA A 1 194 ? -2.687 -18.485 -1.205 1.00 93.88 194 ALA A CA 1
ATOM 1501 C C . ALA A 1 194 ? -1.910 -17.200 -0.849 1.00 93.88 194 ALA A C 1
ATOM 1503 O O . ALA A 1 194 ? -1.462 -17.034 0.285 1.00 93.88 194 ALA A O 1
ATOM 1504 N N . ALA A 1 195 ? -1.724 -16.304 -1.821 1.00 95.31 195 ALA A N 1
ATOM 1505 C CA . ALA A 1 195 ? -1.099 -15.001 -1.649 1.00 95.31 195 ALA A CA 1
ATOM 1506 C C . ALA A 1 195 ? -1.704 -13.994 -2.635 1.00 95.31 195 ALA A C 1
ATOM 1508 O O . ALA A 1 195 ? -2.159 -14.362 -3.720 1.00 95.31 195 ALA A O 1
ATOM 1509 N N . CYS A 1 196 ? -1.667 -12.709 -2.281 1.00 97.38 196 CYS A N 1
ATOM 1510 C CA . CYS A 1 196 ? -1.853 -11.649 -3.260 1.00 97.38 196 CYS A CA 1
ATOM 1511 C C . CYS A 1 196 ? -0.563 -11.501 -4.062 1.00 97.38 196 CYS A C 1
ATOM 1513 O O . CYS A 1 196 ? 0.503 -11.321 -3.466 1.00 97.38 196 CYS A O 1
ATOM 1515 N N . ARG A 1 197 ? -0.666 -11.530 -5.390 1.00 97.69 197 ARG A N 1
ATOM 1516 C CA . ARG A 1 197 ? 0.475 -11.420 -6.300 1.00 97.69 197 ARG A CA 1
ATOM 1517 C C . ARG A 1 197 ? 0.261 -10.280 -7.279 1.00 97.69 197 ARG A C 1
ATOM 1519 O O . ARG A 1 197 ? -0.758 -10.216 -7.965 1.00 97.69 197 ARG A O 1
ATOM 1526 N N . TYR A 1 198 ? 1.253 -9.403 -7.368 1.00 97.94 198 TYR A N 1
ATOM 1527 C CA . TYR A 1 198 ? 1.262 -8.254 -8.267 1.00 97.94 198 TYR A CA 1
ATOM 1528 C C . TYR A 1 198 ? 2.336 -8.457 -9.322 1.00 97.94 198 TYR A C 1
ATOM 1530 O O . TYR A 1 198 ? 3.507 -8.596 -8.976 1.00 97.94 198 TYR A O 1
ATOM 1538 N N . ARG A 1 199 ? 1.945 -8.471 -10.594 1.00 97.69 199 ARG A N 1
ATOM 1539 C CA . ARG A 1 199 ? 2.856 -8.474 -11.736 1.00 97.69 199 ARG A CA 1
ATOM 1540 C C . ARG A 1 199 ? 3.181 -7.039 -12.118 1.00 97.69 199 ARG A C 1
ATOM 1542 O O . ARG A 1 199 ? 2.282 -6.214 -12.274 1.00 97.69 199 ARG A O 1
ATOM 1549 N N . ILE A 1 200 ? 4.463 -6.765 -12.290 1.00 97.31 200 ILE A N 1
ATOM 1550 C CA . ILE A 1 200 ? 4.994 -5.469 -12.683 1.00 97.31 200 ILE A CA 1
ATOM 1551 C C . ILE A 1 200 ? 5.739 -5.669 -14.000 1.00 97.31 200 ILE A C 1
ATOM 1553 O O . ILE A 1 200 ? 6.670 -6.475 -14.074 1.00 97.31 200 ILE A O 1
ATOM 1557 N N . THR A 1 201 ? 5.316 -4.940 -15.029 1.00 95.38 201 THR A N 1
ATOM 1558 C CA . THR A 1 201 ? 5.927 -4.983 -16.364 1.00 95.38 201 THR A CA 1
ATOM 1559 C C . THR A 1 201 ? 6.536 -3.626 -16.656 1.00 95.38 201 THR A C 1
ATOM 1561 O O . THR A 1 201 ? 5.857 -2.603 -16.544 1.00 95.38 201 THR A O 1
ATOM 1564 N N . LEU A 1 202 ? 7.818 -3.607 -17.008 1.00 90.88 202 LEU A N 1
ATOM 1565 C CA . LEU A 1 202 ? 8.487 -2.384 -17.433 1.00 90.88 202 LEU A CA 1
ATOM 1566 C C . LEU A 1 202 ? 8.106 -2.113 -18.883 1.00 90.88 202 LEU A C 1
ATOM 1568 O O . LEU A 1 202 ? 8.321 -2.972 -19.736 1.00 90.88 202 LEU A O 1
ATOM 1572 N N . ASN A 1 203 ? 7.548 -0.938 -19.166 1.00 82.50 203 ASN A N 1
ATOM 1573 C CA . ASN A 1 203 ? 7.362 -0.539 -20.552 1.00 82.50 203 ASN A CA 1
ATOM 1574 C C . ASN A 1 203 ? 8.700 0.004 -21.077 1.00 82.50 203 ASN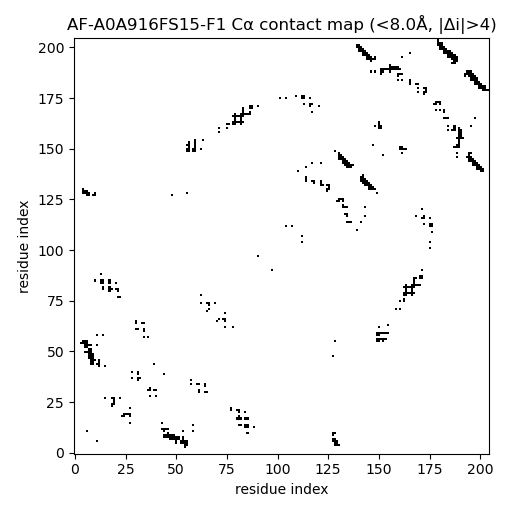 A C 1
ATOM 1576 O O . ASN A 1 203 ? 9.310 0.835 -20.390 1.00 82.50 203 ASN A O 1
ATOM 1580 N N . PRO A 1 204 ? 9.174 -0.466 -22.245 1.00 63.53 204 PRO A N 1
ATOM 1581 C CA . PRO A 1 204 ? 10.285 0.182 -22.924 1.00 63.53 204 PRO A CA 1
ATOM 1582 C C . PRO A 1 204 ? 9.922 1.644 -23.220 1.00 63.53 204 PRO A C 1
ATOM 1584 O O . PRO A 1 204 ? 8.753 1.946 -23.476 1.00 63.53 204 PRO A O 1
ATOM 1587 N N . GLU A 1 205 ? 10.914 2.531 -23.113 1.00 57.00 205 GLU A N 1
ATOM 1588 C CA . GLU A 1 205 ? 10.804 3.923 -23.577 1.00 57.00 205 GLU A CA 1
ATOM 1589 C C . GLU A 1 205 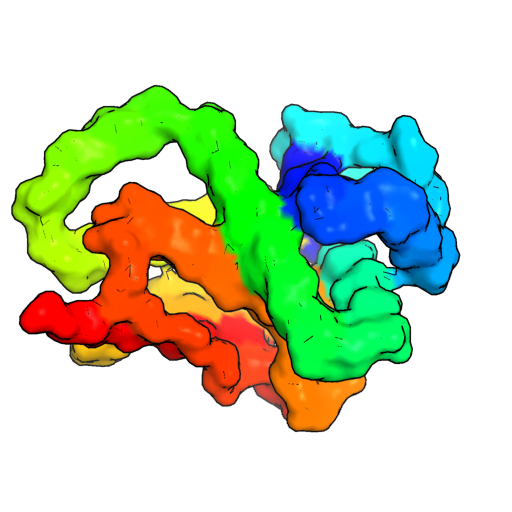? 10.609 3.991 -25.097 1.00 57.00 205 GLU A C 1
ATOM 1591 O O . GLU A 1 205 ? 11.191 3.136 -25.808 1.00 57.00 205 GLU A O 1
#

Solvent-accessible surface area (backbone atoms only — not comparable to full-atom values): 10650 Å² total; per-residue (Å²): 133,87,70,81,53,33,18,13,23,31,51,51,28,35,46,54,52,14,35,29,76,72,58,33,63,70,48,39,40,51,36,31,48,73,50,73,47,48,79,44,58,98,46,64,53,58,86,40,87,50,66,84,77,44,44,34,52,60,49,10,37,39,54,46,49,39,28,74,75,48,35,70,75,49,24,40,60,53,35,18,49,21,17,26,39,32,36,49,52,58,48,59,80,36,39,73,61,50,52,57,48,49,63,64,45,70,79,45,58,69,68,62,45,49,51,54,50,43,43,53,50,22,50,54,45,23,77,29,40,61,36,68,42,46,58,49,75,57,93,80,37,34,37,41,38,26,58,71,42,40,47,36,46,99,41,81,39,96,56,82,69,56,32,30,58,54,18,21,52,50,41,54,43,29,77,75,75,71,53,61,61,49,76,44,79,80,38,28,46,26,62,70,38,82,31,30,30,33,45,35,40,70,52,82,130

Nearest PDB structures (foldseek):
  5frw-assembly1_A  TM=6.515E-01  e=1.753E-0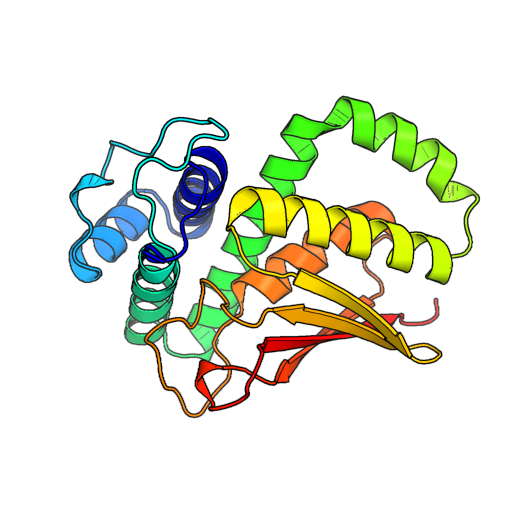4  Ralstonia sp. E2
  2pwn-assembly1_A-2  TM=7.097E-01  e=1.172E-03  Mus musculus
  6iy8-assembly1_B  TM=6.079E-01  e=4.779E-04  Pseudomonas putida
  2oso-assembly1_A  TM=6.208E-01  e=2.329E-03  Methanocaldococcus jannaschii DSM 2661
  7zzq-assembly1_P  TM=6.270E-01  e=1.825E-02  Novacetimonas hansenii ATCC 23769

Radius of gyration: 16.49 Å; Cα contacts (8 Å, |Δi|>4): 355; chains: 1; bounding box: 44×33×45 Å

Secondary structure (DSSP, 8-state):
--PPPEE-HHHHHHHHHHHHHHHHHHHHHHHHHHTT-GGGTT-PPPSSS--SSEETHHHHHHHHHHHHHHHHHHHHHHHHHHHHHHHHHHHHHTHHHHHHHHHHHTTS-HHHHHHHHHHHHHHHHHHHHSS-EEEEEETTEEEEEESS-TTTTT---SS---HHHHHHHHHHHHHHH-S-EEEEEEE-GGGT-SSEEEEEEEPP-

Sequence (205 aa):
MSGEPQATGKAYRAFLLGLDDVIGAHGTAMLLRRGGIAQYIGNYPPNTEERNGYLLRYFSRVTQELFDIYGARGARAIVQRVGRAQASRGLEESAALVSVARAAMKLMPLQQRVTMVLERAGRALQDQIDVVVRATRDHDLFYVEIQHCPYCVDWKNDTPVCFAMIGFLHRVLQRATGGSETIEEVECCAKGAAACRYRITLNPE

pLDDT: mean 92.37, std 7.72, range [34.97, 98.25]

Mean predicted aligned error: 3.88 Å